Protein AF-X0XJL6-F1 (afdb_monomer_lite)

Secondary structure (DSSP, 8-state):
-EEEEPEEETTTTEEE-GGGBPPPPHHHHTTS-HHHHHTTEE-TTTPPB-S--EEE--GGG-SS----PPPPP--------SEEEEEEEPPPP-SS----HHHHHHHHHHHHH---S-EE-HHHHHHHHHHHHHTTTEEEEEEETTTEEEEEEES-----EEEEEEE-SSEEEEEEEETTT--EEEEEEEE-GGGGG-SSHHHHHHHHHHSTTHHHHHHHT--

Organism: NCBI:txid412755

InterPro domains:
  IPR012675 Beta-grasp domain superfamily [G3DSA:3.10.20.30] (1-70)
  IPR036010 2Fe-2S ferredoxin-like superfamily [SSF54292] (16-62)
  IPR040506 RACo linker region [PF17650] (73-158)
  IPR041414 RamQ-like, middle-like domain [PF17651] (161-222)
  IPR042259 RamQ-like, middle domain superfamily [G3DSA:3.30.420.480] (159-223)
  IPR052911 Corrinoid activation enzyme [PTHR42895] (32-222)

Foldseek 3Di:
DKAWDAACDVVVRFGADLVQKDDADPVFCVPAPPVNVVRRDTDPVPIDGNGGIDIGQFPVNDPDPPPPDDPDDDDDDDQDDQKDKDKFQFDDDDPVHPDDLVVRVQVRCCVPVVQPQAAEDPVQVVCSVVQCVQLVSIWIFIGGNSHYGDHIHRHDDQWDWDWDWDDDLFKIKIFIATSNVRDTPDIDMGTQQCVVQPSDDVSLVVQCVVDDCSVVVSVVSGD

Structure (mmCIF, N/CA/C/O backbone):
data_AF-X0XJL6-F1
#
_entry.id   AF-X0XJL6-F1
#
loop_
_atom_site.group_PDB
_atom_site.id
_atom_site.type_symbol
_atom_site.label_atom_id
_atom_site.label_alt_id
_atom_site.label_comp_id
_atom_site.label_asym_id
_atom_site.label_entity_id
_atom_site.label_seq_id
_atom_site.pdbx_PDB_ins_code
_atom_site.Cartn_x
_atom_site.Cartn_y
_atom_site.Cartn_z
_atom_site.occupancy
_atom_site.B_iso_or_equiv
_atom_site.auth_seq_id
_atom_site.auth_comp_id
_atom_site.auth_asym_id
_atom_site.auth_atom_id
_atom_site.pdbx_PDB_model_num
ATOM 1 N N . LYS A 1 1 ? 1.256 4.319 -31.350 1.00 86.50 1 LYS A N 1
ATOM 2 C CA . LYS A 1 1 ? 2.097 5.457 -30.903 1.00 86.50 1 LYS A CA 1
ATOM 3 C C . LYS A 1 1 ? 3.487 4.918 -30.599 1.00 86.50 1 LYS A C 1
ATOM 5 O O . LYS A 1 1 ? 3.599 3.745 -30.283 1.00 86.50 1 LYS A O 1
ATOM 10 N N . VAL A 1 2 ? 4.532 5.723 -30.719 1.00 86.25 2 VAL A N 1
ATOM 11 C CA . VAL A 1 2 ? 5.891 5.343 -30.304 1.00 86.25 2 VAL A CA 1
ATOM 12 C C . VAL A 1 2 ? 6.495 6.468 -29.481 1.00 86.25 2 VAL A C 1
ATOM 14 O O . VAL A 1 2 ? 6.088 7.613 -29.664 1.00 86.25 2 VAL A O 1
ATOM 17 N N . LYS A 1 3 ? 7.415 6.153 -28.572 1.00 87.06 3 LYS A N 1
ATOM 18 C CA . LYS A 1 3 ? 8.132 7.141 -27.763 1.00 87.06 3 LYS A CA 1
ATOM 19 C C . LYS A 1 3 ? 9.582 7.225 -28.230 1.00 87.06 3 LYS A C 1
ATOM 21 O O . LYS A 1 3 ? 10.206 6.197 -28.482 1.00 87.06 3 LYS A O 1
ATOM 26 N N . ILE A 1 4 ? 10.086 8.445 -28.360 1.00 87.50 4 ILE A N 1
ATOM 27 C CA . ILE A 1 4 ? 11.453 8.735 -28.785 1.00 87.50 4 ILE A CA 1
ATOM 28 C C . ILE A 1 4 ? 12.259 9.117 -27.552 1.00 87.50 4 ILE A C 1
ATOM 30 O O . ILE A 1 4 ? 11.935 10.094 -26.874 1.00 87.50 4 ILE A O 1
ATOM 34 N N . GLU A 1 5 ? 13.285 8.327 -27.263 1.00 83.19 5 GLU A N 1
ATOM 35 C CA . GLU A 1 5 ? 14.201 8.583 -26.153 1.00 83.19 5 GLU A CA 1
ATOM 36 C C . GLU A 1 5 ? 15.391 9.399 -26.648 1.00 83.19 5 GLU A C 1
ATOM 38 O O . GLU A 1 5 ? 15.969 9.084 -27.687 1.00 83.19 5 GLU A O 1
ATOM 43 N N . GLU A 1 6 ? 15.760 10.446 -25.916 1.00 81.62 6 GLU A N 1
ATOM 44 C CA . GLU A 1 6 ? 16.882 11.315 -26.275 1.00 81.62 6 GLU A CA 1
ATOM 45 C C . GLU A 1 6 ? 18.136 10.942 -25.492 1.00 81.62 6 GLU A C 1
ATOM 47 O O . GLU A 1 6 ? 18.087 10.677 -24.288 1.00 81.62 6 GLU A O 1
ATOM 52 N N . GLY A 1 7 ? 19.276 10.953 -26.174 1.00 80.06 7 GLY A N 1
ATOM 53 C CA . GLY A 1 7 ? 20.575 10.750 -25.554 1.00 80.06 7 GLY A CA 1
ATOM 54 C C . GLY A 1 7 ? 21.560 9.988 -26.429 1.00 80.06 7 GLY A C 1
ATOM 55 O O . GLY A 1 7 ? 21.201 9.263 -27.360 1.00 80.06 7 GLY A O 1
ATOM 56 N N . SER A 1 8 ? 22.832 10.118 -26.055 1.00 77.12 8 SER A N 1
ATOM 57 C CA . SER A 1 8 ? 23.924 9.380 -26.679 1.00 77.12 8 SER A CA 1
ATOM 58 C C . SER A 1 8 ? 23.973 7.955 -26.131 1.00 77.12 8 SER A C 1
ATOM 60 O O . SER A 1 8 ? 24.360 7.708 -24.983 1.00 77.12 8 SER A O 1
ATOM 62 N N . LEU A 1 9 ? 23.578 6.997 -26.965 1.00 75.31 9 LEU A N 1
ATOM 63 C CA . LEU A 1 9 ? 23.497 5.586 -26.618 1.00 75.31 9 LEU A CA 1
ATOM 64 C C . LEU A 1 9 ? 24.744 4.872 -27.136 1.00 75.31 9 LEU A C 1
ATOM 66 O O . LEU A 1 9 ? 24.715 4.177 -28.154 1.00 75.31 9 LEU A O 1
ATOM 70 N N . LYS A 1 10 ? 25.846 5.005 -26.387 1.00 71.56 10 LYS A N 1
ATOM 71 C CA . LYS A 1 10 ? 27.155 4.404 -26.721 1.00 71.56 10 LYS A CA 1
ATOM 72 C C . LYS A 1 10 ? 27.078 2.913 -27.077 1.00 71.56 10 LYS A C 1
ATOM 74 O O . LYS A 1 10 ? 27.866 2.448 -27.888 1.00 71.56 10 LYS A O 1
ATOM 79 N N . ARG A 1 11 ? 26.119 2.180 -26.497 1.00 67.88 11 ARG A N 1
ATOM 80 C CA . ARG A 1 11 ? 25.874 0.751 -26.760 1.00 67.88 11 ARG A CA 1
ATOM 81 C C . ARG A 1 11 ? 25.503 0.458 -28.216 1.00 67.88 11 ARG A C 1
ATOM 83 O O . ARG A 1 11 ? 25.938 -0.553 -28.749 1.00 67.88 11 ARG A O 1
ATOM 90 N N . TYR A 1 12 ? 24.688 1.310 -28.826 1.00 73.38 12 TYR A N 1
ATOM 91 C CA . TYR A 1 12 ? 24.212 1.127 -30.199 1.00 73.38 12 TYR A CA 1
ATOM 92 C C . TYR A 1 12 ? 25.019 1.962 -31.201 1.00 73.38 12 TYR A C 1
ATOM 94 O O . TYR A 1 12 ? 24.801 1.845 -32.399 1.00 73.38 12 TYR A O 1
ATOM 102 N N . GLY A 1 13 ? 25.950 2.794 -30.718 1.00 79.50 13 GLY A N 1
ATOM 103 C CA . GLY A 1 13 ? 26.718 3.713 -31.556 1.00 79.50 13 GLY A CA 1
ATOM 104 C C . GLY A 1 13 ? 25.889 4.868 -32.118 1.00 79.50 13 GLY A C 1
ATOM 105 O O . GLY A 1 13 ? 26.338 5.508 -33.059 1.00 79.50 13 GLY A O 1
ATOM 106 N N . ILE A 1 14 ? 24.708 5.127 -31.546 1.00 84.38 14 ILE A N 1
ATOM 107 C CA . ILE A 1 14 ? 23.745 6.108 -32.056 1.00 84.38 14 ILE A CA 1
ATOM 108 C C . ILE A 1 14 ? 23.585 7.294 -31.103 1.00 84.38 14 ILE A C 1
ATOM 110 O O . ILE A 1 14 ? 23.662 7.142 -29.877 1.00 84.38 14 ILE A O 1
ATOM 114 N N . ASP A 1 15 ? 23.313 8.470 -31.663 1.00 86.19 15 ASP A N 1
ATOM 115 C CA . ASP A 1 15 ? 22.908 9.661 -30.911 1.00 86.19 15 ASP A CA 1
ATOM 116 C C . ASP A 1 15 ? 21.442 9.978 -31.210 1.00 86.19 15 ASP A C 1
ATOM 118 O O . ASP A 1 15 ? 21.112 10.527 -32.260 1.00 86.19 15 ASP A O 1
ATOM 122 N N . SER A 1 16 ? 20.551 9.573 -30.304 1.00 86.81 16 SER A N 1
ATOM 123 C CA . SER A 1 16 ? 19.112 9.708 -30.512 1.00 86.81 16 SER A CA 1
ATOM 124 C C . SER A 1 16 ? 18.646 11.101 -30.121 1.00 86.81 16 SER A C 1
ATOM 126 O O . SER A 1 16 ? 18.823 11.523 -28.975 1.00 86.81 16 SER A O 1
ATOM 128 N N . ARG A 1 17 ? 18.030 11.808 -31.067 1.00 85.81 17 ARG A N 1
ATOM 129 C CA . ARG A 1 17 ? 17.554 13.183 -30.888 1.00 85.81 17 ARG A CA 1
ATOM 130 C C . ARG A 1 17 ? 16.183 13.371 -31.519 1.00 85.81 17 ARG A C 1
ATOM 132 O O . ARG A 1 17 ? 15.909 12.810 -32.582 1.00 85.81 17 ARG A O 1
ATOM 139 N N . ARG A 1 18 ? 15.313 14.184 -30.913 1.00 83.12 18 ARG A N 1
ATOM 140 C CA . ARG A 1 18 ? 13.988 14.466 -31.500 1.00 83.12 18 ARG A CA 1
ATOM 141 C C . ARG A 1 18 ? 14.088 15.238 -32.813 1.00 83.12 18 ARG A C 1
ATOM 143 O O . ARG A 1 18 ? 13.207 15.091 -33.659 1.00 83.12 18 ARG A O 1
ATOM 150 N N . GLU A 1 19 ? 15.160 16.003 -33.010 1.00 85.31 19 GLU A N 1
ATOM 151 C CA . GLU A 1 19 ? 15.433 16.737 -34.250 1.00 85.31 19 GLU A CA 1
ATOM 152 C C . GLU A 1 19 ? 15.763 15.816 -35.434 1.00 85.31 19 GLU A C 1
ATOM 154 O O . GLU A 1 19 ? 15.681 16.243 -36.582 1.00 85.31 19 GLU A O 1
ATOM 159 N N . HIS A 1 20 ? 16.091 14.543 -35.183 1.00 89.62 20 HIS A N 1
ATOM 160 C CA . HIS A 1 20 ? 16.292 13.545 -36.238 1.00 89.62 20 HIS A CA 1
ATOM 161 C C . HIS A 1 20 ? 14.975 13.033 -36.838 1.00 89.62 20 HIS A C 1
ATOM 163 O O . HIS A 1 20 ? 14.988 12.167 -37.712 1.00 89.62 20 HIS A O 1
ATOM 169 N N . LEU A 1 21 ? 13.831 13.561 -36.396 1.00 87.44 21 LEU A N 1
ATOM 170 C CA . LEU A 1 21 ? 12.518 13.264 -36.953 1.00 87.44 21 LEU A CA 1
ATOM 171 C C . LEU A 1 21 ? 11.938 14.473 -37.677 1.00 87.44 21 LEU A C 1
ATOM 173 O O . LEU A 1 21 ? 12.268 15.622 -37.386 1.00 87.44 21 LEU A O 1
ATOM 177 N N . SER A 1 22 ? 10.992 14.219 -38.580 1.00 88.50 22 SER A N 1
ATOM 178 C CA . SER A 1 22 ? 10.168 15.288 -39.141 1.00 88.50 22 SER A CA 1
ATOM 179 C C . SER A 1 22 ? 9.488 16.114 -38.042 1.00 88.50 22 SER A C 1
ATOM 181 O O . SER A 1 22 ? 9.127 15.561 -36.993 1.00 88.50 22 SER A O 1
ATOM 183 N N . PRO A 1 23 ? 9.256 17.420 -38.273 1.00 85.75 23 PRO A N 1
ATOM 184 C CA . PRO A 1 23 ? 8.419 18.228 -37.396 1.00 85.75 23 PRO A CA 1
ATOM 185 C C . PRO A 1 23 ? 7.047 17.585 -37.192 1.00 85.75 23 PRO A C 1
ATOM 187 O O . PRO A 1 23 ? 6.553 16.862 -38.058 1.00 85.75 23 PRO A O 1
ATOM 190 N N . MET A 1 24 ? 6.431 17.844 -36.040 1.00 81.94 24 MET A N 1
ATOM 191 C CA . MET A 1 24 ? 5.139 17.250 -35.713 1.00 81.94 24 MET A CA 1
ATOM 192 C C . MET A 1 24 ? 4.038 17.798 -36.627 1.00 81.94 24 MET A C 1
ATOM 194 O O . MET A 1 24 ? 3.724 18.993 -36.589 1.00 81.94 24 MET A O 1
ATOM 198 N N . GLU A 1 25 ? 3.438 16.916 -37.424 1.00 82.75 25 GLU A N 1
ATOM 199 C CA . GLU A 1 25 ? 2.395 17.290 -38.379 1.00 82.75 25 GLU A CA 1
ATOM 200 C C . GLU A 1 25 ? 1.034 17.500 -37.692 1.00 82.75 25 GLU A C 1
ATOM 202 O O . GLU A 1 25 ? 0.762 17.018 -36.590 1.00 82.75 25 GLU A O 1
ATOM 207 N N . GLU A 1 26 ? 0.130 18.227 -38.350 1.00 79.81 26 GLU A N 1
ATOM 208 C CA . GLU A 1 26 ? -1.211 18.520 -37.824 1.00 79.81 26 GLU A CA 1
ATOM 209 C C . GLU A 1 26 ? -2.082 17.258 -37.681 1.00 79.81 26 GLU A C 1
ATOM 211 O O . GLU A 1 26 ? -2.924 17.159 -36.785 1.00 79.81 26 GLU A O 1
ATOM 216 N N . SER A 1 27 ? -1.811 16.250 -38.514 1.00 80.44 27 SER A N 1
ATOM 217 C CA . SER A 1 27 ? -2.359 14.895 -38.422 1.00 80.44 27 SER A CA 1
ATOM 218 C C . SER A 1 27 ? -1.986 14.202 -37.102 1.00 80.44 27 SER A C 1
ATOM 220 O O . SER A 1 27 ? -2.829 13.524 -36.513 1.00 80.44 27 SER A O 1
ATOM 222 N N . GLU A 1 28 ? -0.774 14.423 -36.578 1.00 79.19 28 GLU A N 1
ATOM 223 C CA . GLU A 1 28 ? -0.308 13.847 -35.308 1.00 79.19 28 GLU A CA 1
ATOM 224 C C . GLU A 1 28 ? -0.971 14.507 -34.095 1.00 79.19 28 GLU A C 1
ATOM 226 O O . GLU A 1 28 ? -1.317 13.826 -33.124 1.00 79.19 28 GLU A O 1
ATOM 231 N N . LYS A 1 29 ? -1.216 15.822 -34.166 1.00 78.44 29 LYS A N 1
ATOM 232 C CA . LYS A 1 29 ? -1.840 16.608 -33.083 1.00 78.44 29 LYS A CA 1
ATOM 233 C C . LYS A 1 29 ? -3.258 16.144 -32.738 1.00 78.44 29 LYS A C 1
ATOM 235 O O . LYS A 1 29 ? -3.720 16.385 -31.628 1.00 78.44 29 LYS A O 1
ATOM 240 N N . LYS A 1 30 ? -3.942 15.456 -33.662 1.00 81.19 30 LYS A N 1
ATOM 241 C CA . LYS A 1 30 ? -5.277 14.876 -33.425 1.00 81.19 30 LYS A CA 1
ATOM 242 C C . LYS A 1 30 ? -5.250 13.673 -32.479 1.00 81.19 30 LYS A C 1
ATOM 244 O O . LYS A 1 30 ? -6.242 13.412 -31.808 1.00 81.19 30 LYS A O 1
ATOM 249 N N . PHE A 1 31 ? -4.133 12.947 -32.418 1.00 80.44 31 PHE A N 1
ATOM 250 C CA . PHE A 1 31 ? -4.026 11.689 -31.667 1.00 80.44 31 PHE A CA 1
ATOM 251 C C . PHE A 1 31 ? -3.060 11.763 -30.479 1.00 80.44 31 PHE A C 1
ATOM 253 O O . PHE A 1 31 ? -3.080 10.879 -29.616 1.00 80.44 31 PHE A O 1
ATOM 260 N N . ILE A 1 32 ? -2.204 12.784 -30.430 1.00 80.62 32 ILE A N 1
ATOM 261 C CA . ILE A 1 32 ? -1.190 12.985 -29.393 1.00 80.62 32 ILE A CA 1
ATOM 262 C C . ILE A 1 32 ? -1.535 14.254 -28.619 1.00 80.62 32 ILE A C 1
ATOM 264 O O . ILE A 1 32 ? -1.648 15.337 -29.190 1.00 80.62 32 ILE A O 1
ATOM 268 N N . THR A 1 33 ? -1.707 14.122 -27.303 1.00 82.75 33 THR A N 1
ATOM 269 C CA . THR A 1 33 ? -1.963 15.276 -26.434 1.00 82.75 33 THR A CA 1
ATOM 270 C C . THR A 1 33 ? -0.711 16.146 -26.310 1.00 82.75 33 THR A C 1
ATOM 272 O O . THR A 1 33 ? 0.408 15.670 -26.498 1.00 82.75 33 THR A O 1
ATOM 275 N N . LYS A 1 34 ? -0.870 17.424 -25.937 1.00 77.00 34 LYS A N 1
ATOM 276 C CA . LYS A 1 34 ? 0.275 18.335 -25.741 1.00 77.00 34 LYS A CA 1
ATOM 277 C C . LYS A 1 34 ? 1.322 17.765 -24.772 1.00 77.00 34 LYS A C 1
ATOM 279 O O . LYS A 1 34 ? 2.509 17.865 -25.052 1.00 77.00 34 LYS A O 1
ATOM 284 N N . HIS A 1 35 ? 0.883 17.125 -23.686 1.00 77.12 35 HIS A N 1
ATOM 285 C CA . HIS A 1 35 ? 1.780 16.482 -22.719 1.00 77.12 35 HIS A CA 1
ATOM 286 C C . HIS A 1 35 ? 2.530 15.291 -23.333 1.00 77.12 35 HIS A C 1
ATOM 288 O O . HIS A 1 35 ? 3.743 15.197 -23.206 1.00 77.12 35 HIS A O 1
ATOM 294 N N . GLN A 1 36 ? 1.836 14.428 -24.083 1.00 76.94 36 GLN A N 1
ATOM 295 C CA . GLN A 1 36 ? 2.467 13.296 -24.770 1.00 76.94 36 GLN A CA 1
ATOM 296 C C . GLN A 1 36 ? 3.496 13.756 -25.815 1.00 76.94 36 GLN A C 1
ATOM 298 O O . GLN A 1 36 ? 4.548 13.139 -25.951 1.00 76.94 36 GLN A O 1
ATOM 303 N N . GLY A 1 37 ? 3.229 14.854 -26.527 1.00 75.44 37 GLY A N 1
ATOM 304 C CA . GLY A 1 37 ? 4.198 15.441 -27.457 1.00 75.44 37 GLY A CA 1
ATOM 305 C C . GLY A 1 37 ? 5.469 15.931 -26.754 1.00 75.44 37 GLY A C 1
ATOM 306 O O . GLY A 1 37 ? 6.571 15.685 -27.240 1.00 75.44 37 GLY A O 1
ATOM 307 N N . LEU A 1 38 ? 5.331 16.559 -25.579 1.00 76.75 38 LEU A N 1
ATOM 308 C CA . LEU A 1 38 ? 6.468 16.983 -24.750 1.00 76.75 38 LEU A CA 1
ATOM 309 C C . LEU A 1 38 ? 7.259 15.792 -24.186 1.00 76.75 38 LEU A C 1
ATOM 311 O O . LEU A 1 38 ? 8.486 15.857 -24.112 1.00 76.75 38 LEU A O 1
ATOM 315 N N . ASP A 1 39 ? 6.589 14.680 -23.888 1.00 76.44 39 ASP A N 1
ATOM 316 C CA . ASP A 1 39 ? 7.220 13.428 -23.446 1.00 76.44 39 ASP A CA 1
ATOM 317 C C . ASP A 1 39 ? 7.847 12.609 -24.592 1.00 76.44 39 ASP A C 1
ATOM 319 O O . ASP A 1 39 ? 8.363 11.514 -24.363 1.00 76.44 39 ASP A O 1
ATOM 323 N N . GLY A 1 40 ? 7.833 13.128 -25.827 1.00 82.12 40 GLY A N 1
ATOM 324 C CA . GLY A 1 40 ? 8.509 12.515 -26.974 1.00 82.12 40 GLY A CA 1
ATOM 325 C C . GLY A 1 40 ? 7.683 11.461 -27.708 1.00 82.12 40 GLY A C 1
ATOM 326 O O . GLY A 1 40 ? 8.242 10.667 -28.464 1.00 82.12 40 GLY A O 1
ATOM 327 N N . TYR A 1 41 ? 6.361 11.423 -27.514 1.00 86.62 41 TYR A N 1
ATOM 328 C CA . TYR A 1 41 ? 5.496 10.526 -28.277 1.00 86.62 41 TYR A CA 1
ATOM 329 C C . TYR A 1 41 ? 5.263 11.034 -29.704 1.00 86.62 41 TYR A C 1
ATOM 331 O O . TYR A 1 41 ? 4.972 12.210 -29.922 1.00 86.62 41 TYR A O 1
ATOM 339 N N . ARG A 1 42 ? 5.322 10.114 -30.672 1.00 87.75 42 ARG A N 1
ATOM 340 C CA . ARG A 1 42 ? 5.096 10.337 -32.109 1.00 87.75 42 ARG A CA 1
ATOM 341 C C . ARG A 1 42 ? 4.185 9.268 -32.716 1.00 87.75 42 ARG A C 1
ATOM 343 O O . ARG A 1 42 ? 4.023 8.168 -32.164 1.00 87.75 42 ARG A O 1
ATOM 350 N N . LEU A 1 43 ? 3.559 9.575 -33.855 1.00 86.56 43 LEU A N 1
ATOM 351 C CA . LEU A 1 43 ? 2.854 8.563 -34.646 1.00 86.56 43 LEU A CA 1
ATOM 352 C C . LEU A 1 43 ? 3.833 7.906 -35.618 1.00 86.56 43 LEU A C 1
ATOM 354 O O . LEU A 1 43 ? 4.312 8.543 -36.550 1.00 86.56 43 LEU A O 1
ATOM 358 N N . ALA A 1 44 ? 4.077 6.606 -35.432 1.00 85.50 44 ALA A N 1
ATOM 359 C CA . ALA A 1 44 ? 4.992 5.831 -36.275 1.00 85.50 44 ALA A CA 1
ATOM 360 C C . ALA A 1 44 ? 4.609 5.822 -37.765 1.00 85.50 44 ALA A C 1
ATOM 362 O O . ALA A 1 44 ? 5.473 5.657 -38.612 1.00 85.50 44 ALA A O 1
ATOM 363 N N . CYS A 1 45 ? 3.327 6.008 -38.095 1.00 83.81 45 CYS A N 1
ATOM 364 C CA . CYS A 1 45 ? 2.853 6.060 -39.478 1.00 83.81 45 CYS A CA 1
ATOM 365 C C . CYS A 1 45 ? 3.074 7.414 -40.176 1.00 83.81 45 CYS A C 1
ATOM 367 O O . CYS A 1 45 ? 2.852 7.499 -41.379 1.00 83.81 45 CYS A O 1
ATOM 369 N N . VAL A 1 46 ? 3.474 8.461 -39.444 1.00 85.81 46 VAL A N 1
ATOM 370 C CA . VAL A 1 46 ? 3.625 9.830 -39.973 1.00 85.81 46 VAL A CA 1
ATOM 371 C C . VAL A 1 46 ? 5.061 10.332 -39.831 1.00 85.81 46 VAL A C 1
ATOM 373 O O . VAL A 1 46 ? 5.600 10.932 -40.759 1.00 85.81 46 VAL A O 1
ATOM 376 N N . ALA A 1 47 ? 5.697 10.080 -38.685 1.00 87.81 47 ALA A N 1
ATOM 377 C CA . ALA A 1 47 ? 7.045 10.559 -38.408 1.00 87.81 47 ALA A CA 1
ATOM 378 C C . ALA A 1 47 ? 8.070 9.956 -39.385 1.00 87.81 47 ALA A C 1
ATOM 380 O O . ALA A 1 47 ? 8.215 8.736 -39.478 1.00 87.81 47 ALA A O 1
ATOM 381 N N . ARG A 1 48 ? 8.806 10.821 -40.093 1.00 89.12 48 ARG A N 1
ATOM 382 C CA . ARG A 1 48 ? 9.910 10.423 -40.979 1.00 89.12 48 ARG A CA 1
ATOM 383 C C . ARG A 1 48 ? 11.235 10.541 -40.242 1.00 89.12 48 ARG A C 1
ATOM 385 O O . ARG A 1 48 ? 11.437 11.509 -39.516 1.00 89.12 48 ARG A O 1
ATOM 392 N N . ILE A 1 49 ? 12.115 9.567 -40.447 1.00 92.44 49 ILE A N 1
ATOM 393 C CA . ILE A 1 49 ? 13.425 9.476 -39.798 1.00 92.44 49 ILE A CA 1
ATOM 394 C C . ILE A 1 49 ? 14.488 10.057 -40.734 1.00 92.44 49 ILE A C 1
ATOM 396 O O . ILE A 1 49 ? 14.604 9.624 -41.879 1.00 92.44 49 ILE A O 1
ATOM 400 N N . TYR A 1 50 ? 15.252 11.029 -40.240 1.00 91.12 50 TYR A N 1
ATOM 401 C CA . TYR A 1 50 ? 16.346 11.706 -40.949 1.00 91.12 50 TYR A CA 1
ATOM 402 C C . TYR A 1 50 ? 17.717 11.486 -40.299 1.00 91.12 50 TYR A C 1
ATOM 404 O O . TYR A 1 50 ? 18.729 11.937 -40.828 1.00 91.12 50 TYR A O 1
ATOM 412 N N . GLY A 1 51 ? 17.758 10.795 -39.164 1.00 88.44 51 GLY A N 1
ATOM 413 C CA . GLY A 1 51 ? 18.979 10.468 -38.446 1.00 88.44 51 GLY A CA 1
ATOM 414 C C . GLY A 1 51 ? 18.723 9.387 -37.409 1.00 88.44 51 GLY A C 1
ATOM 415 O O . GLY A 1 51 ? 17.650 8.788 -37.355 1.00 88.44 51 GLY A O 1
ATOM 416 N N . ASP A 1 52 ? 19.719 9.153 -36.574 1.00 89.25 52 ASP A N 1
ATOM 417 C CA . ASP A 1 52 ? 19.673 8.130 -35.544 1.00 89.25 52 ASP A CA 1
ATOM 418 C C . ASP A 1 52 ? 18.568 8.388 -34.517 1.00 89.25 52 ASP A C 1
ATOM 420 O O . ASP A 1 52 ? 18.501 9.458 -33.910 1.00 89.25 52 ASP A O 1
ATOM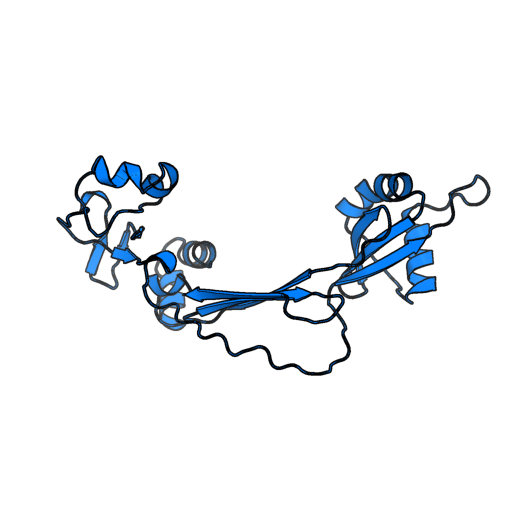 424 N N . VAL A 1 53 ? 17.703 7.398 -34.295 1.00 89.00 53 VAL A N 1
ATOM 425 C CA . VAL A 1 53 ? 16.620 7.485 -33.309 1.00 89.00 53 VAL A CA 1
ATOM 426 C C . VAL A 1 53 ? 16.438 6.166 -32.572 1.00 89.00 53 VAL A C 1
ATOM 428 O O . VAL A 1 53 ? 16.339 5.098 -33.176 1.00 89.00 53 VAL A O 1
ATOM 431 N N . LEU A 1 54 ? 16.339 6.245 -31.247 1.00 86.12 54 LEU A N 1
ATOM 432 C CA . LEU A 1 54 ? 15.893 5.142 -30.410 1.00 86.12 54 LEU A CA 1
ATOM 433 C C . LEU A 1 54 ? 14.377 5.229 -30.245 1.00 86.12 54 LEU A C 1
ATOM 435 O O . LEU A 1 54 ? 13.844 6.163 -29.641 1.00 86.12 54 LEU A O 1
ATOM 439 N N . VAL A 1 55 ? 13.691 4.220 -30.775 1.00 86.88 55 VAL A N 1
ATOM 440 C CA . VAL A 1 55 ? 12.234 4.126 -30.742 1.00 86.88 55 VAL A CA 1
ATOM 441 C C . VAL A 1 55 ? 11.819 3.081 -29.716 1.00 86.88 55 VAL A C 1
ATOM 443 O O . VAL A 1 55 ? 12.076 1.890 -29.882 1.00 86.88 55 VAL A O 1
ATOM 446 N N . PHE A 1 56 ? 11.119 3.515 -28.673 1.00 83.31 56 PHE A N 1
ATOM 447 C CA . PHE A 1 56 ? 10.416 2.622 -27.765 1.00 83.31 56 PHE A CA 1
ATOM 448 C C . PHE A 1 56 ? 8.974 2.436 -28.243 1.00 83.31 56 PHE A C 1
ATOM 450 O O . PHE A 1 56 ? 8.246 3.408 -28.460 1.00 83.31 56 PHE A O 1
ATOM 457 N N . VAL A 1 57 ? 8.549 1.180 -28.410 1.00 83.19 57 VAL A N 1
ATOM 458 C CA . VAL A 1 57 ? 7.166 0.829 -28.763 1.00 83.19 57 VAL A CA 1
ATOM 459 C C . VAL A 1 57 ? 6.402 0.487 -27.477 1.00 83.19 57 VAL A C 1
ATOM 461 O O . VAL A 1 57 ? 6.648 -0.589 -26.916 1.00 83.19 57 VAL A O 1
ATOM 464 N N . PRO A 1 58 ? 5.486 1.359 -27.012 1.00 73.94 58 PRO A N 1
ATOM 465 C CA . PRO A 1 58 ? 4.665 1.128 -25.827 1.00 73.94 58 PRO A CA 1
ATOM 466 C C . PRO A 1 58 ? 3.758 -0.088 -26.005 1.00 73.94 58 PRO A C 1
ATOM 468 O O . PRO A 1 58 ? 3.384 -0.424 -27.134 1.00 73.94 58 PRO A O 1
ATOM 471 N N . GLU A 1 59 ? 3.369 -0.731 -24.908 1.00 69.00 59 GLU A N 1
ATOM 472 C CA . GLU A 1 59 ? 2.520 -1.925 -24.956 1.00 69.00 59 GLU A CA 1
ATOM 473 C C . GLU A 1 59 ? 1.150 -1.670 -25.577 1.00 69.00 59 GLU A C 1
ATOM 475 O O . GLU A 1 59 ? 0.658 -2.514 -26.321 1.00 69.00 59 GLU A O 1
ATOM 480 N N . GLU A 1 60 ? 0.574 -0.480 -25.391 1.00 69.81 60 GLU A N 1
ATOM 481 C CA . GLU A 1 60 ? -0.709 -0.096 -25.994 1.00 69.81 60 GLU A CA 1
ATOM 482 C C . GLU A 1 60 ? -0.640 -0.055 -27.527 1.00 69.81 60 GLU A C 1
ATOM 484 O O . GLU A 1 60 ? -1.662 -0.000 -28.207 1.00 69.81 60 GLU A O 1
ATOM 489 N N . SER A 1 61 ? 0.575 -0.040 -28.082 1.00 73.69 61 SER A N 1
ATOM 490 C CA . SER A 1 61 ? 0.833 -0.058 -29.522 1.00 73.69 61 SER A CA 1
ATOM 491 C C . SER A 1 61 ? 1.293 -1.425 -30.036 1.00 73.69 61 SER A C 1
ATOM 493 O O . SER A 1 61 ? 1.545 -1.554 -31.234 1.00 73.69 61 SER A O 1
ATOM 495 N N . ARG A 1 62 ? 1.391 -2.444 -29.169 1.00 74.38 62 ARG A N 1
ATOM 496 C CA . ARG A 1 62 ? 1.726 -3.826 -29.542 1.00 74.38 62 ARG A CA 1
ATOM 497 C C . ARG A 1 62 ? 0.437 -4.625 -29.739 1.00 74.38 62 ARG A C 1
ATOM 499 O O . ARG A 1 62 ? -0.431 -4.654 -28.876 1.00 74.38 62 ARG A O 1
ATOM 506 N N . THR A 1 63 ? 0.313 -5.308 -30.876 1.00 53.12 63 THR A N 1
ATOM 507 C CA . THR A 1 63 ? -0.890 -6.086 -31.235 1.00 53.12 63 THR A CA 1
ATOM 508 C C . THR A 1 63 ? -1.085 -7.332 -30.359 1.00 53.12 63 THR A C 1
ATOM 510 O O . THR A 1 63 ? -2.197 -7.836 -30.247 1.00 53.12 63 THR A O 1
ATOM 513 N N . ALA A 1 64 ? -0.024 -7.822 -29.710 1.00 51.81 64 ALA A N 1
ATOM 514 C CA . ALA A 1 64 ? -0.074 -8.956 -28.796 1.00 51.81 64 ALA A CA 1
ATOM 515 C C . ALA A 1 64 ? 0.212 -8.492 -27.362 1.00 51.81 64 ALA A C 1
ATOM 517 O O . ALA A 1 64 ? 1.344 -8.124 -27.043 1.00 51.81 64 ALA A O 1
ATOM 518 N N . LYS A 1 65 ? -0.793 -8.567 -26.477 1.00 47.56 65 LYS A N 1
ATOM 519 C CA . LYS A 1 65 ? -0.535 -8.602 -25.034 1.00 47.56 65 LYS A CA 1
ATOM 520 C C . LYS A 1 65 ? 0.170 -9.927 -24.746 1.00 47.56 65 LYS A C 1
ATOM 522 O O . LYS A 1 65 ? -0.483 -10.964 -24.646 1.00 47.56 65 LYS A O 1
ATOM 527 N N . GLN A 1 66 ? 1.498 -9.925 -24.651 1.00 44.16 66 GLN A N 1
ATOM 528 C CA . GLN A 1 66 ? 2.218 -11.045 -24.047 1.00 44.16 66 GLN A CA 1
ATOM 529 C C . GLN A 1 66 ? 1.932 -11.023 -22.544 1.00 44.16 66 GLN A C 1
ATOM 531 O O . GLN A 1 66 ? 2.725 -10.533 -21.749 1.00 44.16 66 GLN A O 1
ATOM 536 N N . ILE A 1 67 ? 0.762 -11.531 -22.156 1.00 48.69 67 ILE A N 1
ATOM 537 C CA . ILE A 1 67 ? 0.428 -11.773 -20.756 1.00 48.69 67 ILE A CA 1
ATOM 538 C C . ILE A 1 67 ? 1.235 -12.999 -20.337 1.00 48.69 67 ILE A C 1
ATOM 540 O O . ILE A 1 67 ? 0.762 -14.132 -20.407 1.00 48.69 67 ILE A O 1
ATOM 544 N N . VAL A 1 68 ? 2.483 -12.790 -19.920 1.00 52.16 68 VAL A N 1
ATOM 545 C CA . VAL A 1 68 ? 3.263 -13.818 -19.219 1.00 52.16 68 VAL A CA 1
ATOM 546 C C . VAL A 1 68 ? 2.886 -13.764 -17.734 1.00 52.16 68 VAL A C 1
ATOM 548 O O . VAL A 1 68 ? 3.733 -13.633 -16.860 1.00 52.16 68 VAL A O 1
ATOM 551 N N . CYS A 1 69 ? 1.588 -13.838 -17.432 1.00 50.72 69 CYS A N 1
ATOM 552 C CA . CYS A 1 69 ? 1.103 -14.008 -16.066 1.00 50.72 69 CYS A CA 1
ATOM 553 C C . CYS A 1 69 ? 0.666 -15.454 -15.896 1.00 50.72 69 CYS A C 1
ATOM 555 O O . CYS A 1 69 ? -0.275 -15.921 -16.538 1.00 50.72 69 CYS A O 1
ATOM 557 N N . LYS A 1 70 ? 1.343 -16.174 -15.000 1.00 56.59 70 LYS A N 1
ATOM 558 C CA . LYS A 1 70 ? 0.821 -17.454 -14.528 1.00 56.59 70 LYS A CA 1
ATOM 559 C C . LYS A 1 70 ? -0.453 -17.161 -13.727 1.00 56.59 70 LYS A C 1
ATOM 561 O O . LYS A 1 70 ? -0.416 -16.287 -12.861 1.00 56.59 70 LYS A O 1
ATOM 566 N N . PRO A 1 71 ? -1.572 -17.852 -13.990 1.00 53.38 71 PRO A N 1
ATOM 567 C CA . PRO A 1 71 ? -2.791 -17.645 -13.222 1.00 53.38 71 PRO A CA 1
ATOM 568 C C . PRO A 1 71 ? -2.537 -17.925 -11.736 1.00 53.38 71 PRO A C 1
ATOM 570 O O . PRO A 1 71 ? -1.855 -18.892 -11.380 1.00 53.38 71 PRO A O 1
ATOM 573 N N . ALA A 1 72 ? -3.091 -17.078 -10.866 1.00 59.78 72 ALA A N 1
ATOM 574 C CA . ALA A 1 72 ? -2.985 -17.248 -9.423 1.00 59.78 72 ALA A CA 1
ATOM 575 C C . ALA A 1 72 ? -3.591 -18.601 -9.016 1.00 59.78 72 ALA A C 1
ATOM 577 O O . ALA A 1 72 ? -4.767 -18.883 -9.257 1.00 59.78 72 ALA A O 1
ATOM 578 N N . THR A 1 73 ? -2.778 -19.468 -8.412 1.00 61.06 73 THR A N 1
ATOM 579 C CA . THR A 1 73 ? -3.248 -20.770 -7.928 1.00 61.06 73 THR A CA 1
ATOM 580 C C . THR A 1 73 ? -4.044 -20.561 -6.644 1.00 61.06 73 THR A C 1
ATOM 582 O O . THR A 1 73 ? -3.511 -20.023 -5.675 1.00 61.06 73 THR A O 1
ATOM 585 N N . LYS A 1 74 ? -5.305 -21.009 -6.605 1.00 60.91 74 LYS A N 1
ATOM 586 C CA . LYS A 1 74 ? -6.104 -20.991 -5.373 1.00 60.91 74 LYS A CA 1
ATOM 587 C C . LYS A 1 74 ? -5.485 -21.959 -4.365 1.00 60.91 74 LYS A C 1
ATOM 589 O O . LYS A 1 74 ? -5.528 -23.171 -4.558 1.00 60.91 74 LYS A O 1
ATOM 594 N N . ARG A 1 75 ? -4.894 -21.418 -3.304 1.00 68.69 75 ARG A N 1
ATOM 595 C CA . ARG A 1 75 ? -4.419 -22.174 -2.141 1.00 68.69 75 ARG A CA 1
ATOM 596 C C . ARG A 1 75 ? -5.215 -21.738 -0.924 1.00 68.69 75 ARG A C 1
ATOM 598 O O . ARG A 1 75 ? -5.527 -20.560 -0.791 1.00 68.69 75 ARG A O 1
ATOM 605 N N . VAL A 1 76 ? -5.527 -22.689 -0.053 1.00 72.06 76 VAL A N 1
ATOM 606 C CA . VAL A 1 76 ? -6.087 -22.396 1.266 1.00 72.06 76 VAL A CA 1
ATOM 607 C C . VAL A 1 76 ? -4.910 -22.103 2.189 1.00 72.06 76 VAL A C 1
ATOM 609 O O . VAL A 1 76 ? -3.993 -22.916 2.295 1.00 72.06 76 VAL A O 1
ATOM 612 N N . PHE A 1 77 ? -4.900 -20.925 2.799 1.00 80.12 77 PHE A N 1
ATOM 613 C CA . PHE A 1 77 ? -3.896 -20.511 3.772 1.00 80.12 77 PHE A CA 1
ATOM 614 C C . PHE A 1 77 ? -4.557 -19.654 4.848 1.00 80.12 77 PHE A C 1
ATOM 616 O O . PHE A 1 77 ? -5.568 -18.999 4.589 1.00 80.12 77 PHE A O 1
ATOM 623 N N . ASP A 1 78 ? -3.967 -19.641 6.042 1.00 82.44 78 ASP A N 1
ATOM 624 C CA . ASP A 1 78 ? -4.391 -18.734 7.103 1.00 82.44 78 ASP A CA 1
ATOM 625 C C . ASP A 1 78 ? -4.079 -17.297 6.687 1.00 82.44 78 ASP A C 1
ATOM 627 O O . ASP A 1 78 ? -2.915 -16.904 6.545 1.00 82.44 78 ASP A O 1
ATOM 631 N N . LEU A 1 79 ? -5.127 -16.506 6.479 1.00 85.56 79 LEU A N 1
ATOM 632 C CA . LEU A 1 79 ? -4.996 -15.128 6.036 1.00 85.56 79 LEU A CA 1
ATOM 633 C C . LEU A 1 79 ? -4.463 -14.256 7.180 1.00 85.56 79 LEU A C 1
ATOM 635 O O . LEU A 1 79 ? -5.192 -13.868 8.091 1.00 85.56 79 LEU A O 1
ATOM 639 N N . LYS A 1 80 ? -3.168 -13.944 7.119 1.00 89.06 80 LYS A N 1
ATOM 640 C CA . LYS A 1 80 ? -2.470 -13.046 8.050 1.00 89.06 80 LYS A CA 1
ATOM 641 C C . LYS A 1 80 ? -1.912 -11.852 7.271 1.00 89.06 80 LYS A C 1
ATOM 643 O O . LYS A 1 80 ? -0.726 -11.846 6.940 1.00 89.06 80 LYS A O 1
ATOM 648 N N . PRO A 1 81 ? -2.764 -10.884 6.887 1.00 91.12 81 PRO A N 1
ATOM 649 C CA . PRO A 1 81 ? -2.331 -9.765 6.068 1.00 91.12 81 PRO A CA 1
ATOM 650 C C . PRO A 1 81 ? -1.401 -8.852 6.873 1.00 91.12 81 PRO A C 1
ATOM 652 O O . PRO A 1 81 ? -1.578 -8.674 8.076 1.00 91.12 81 PRO A O 1
ATOM 655 N N . ALA A 1 82 ? -0.437 -8.229 6.192 1.00 93.12 82 ALA A N 1
ATOM 656 C CA . ALA A 1 82 ? 0.486 -7.280 6.818 1.00 93.12 82 ALA A CA 1
ATOM 657 C C . ALA A 1 82 ? -0.231 -6.058 7.413 1.00 93.12 82 ALA A C 1
ATOM 659 O O . ALA A 1 82 ? 0.267 -5.461 8.359 1.00 93.12 82 ALA A O 1
ATOM 660 N N . VAL A 1 83 ? -1.387 -5.678 6.861 1.00 95.25 83 VAL A N 1
ATOM 661 C CA . VAL A 1 83 ? -2.253 -4.634 7.412 1.00 95.25 83 VAL A CA 1
ATOM 662 C C . VAL A 1 83 ? -3.598 -5.254 7.756 1.00 95.25 83 VAL A C 1
ATOM 664 O O . VAL A 1 83 ? -4.282 -5.777 6.874 1.00 95.25 83 VAL A O 1
ATOM 667 N N . ARG A 1 84 ? -3.992 -5.167 9.029 1.00 92.94 84 ARG A N 1
ATOM 668 C CA . ARG A 1 84 ? -5.278 -5.661 9.529 1.00 92.94 84 ARG A CA 1
ATOM 669 C C . ARG A 1 84 ? -6.189 -4.499 9.897 1.00 92.94 84 ARG A C 1
ATOM 671 O O . ARG A 1 84 ? -5.785 -3.595 10.627 1.00 92.94 84 ARG A O 1
ATOM 678 N N . LYS A 1 85 ? -7.436 -4.534 9.424 1.00 94.44 85 LYS A N 1
ATOM 679 C CA . LYS A 1 85 ? -8.473 -3.590 9.850 1.00 94.44 85 LYS A CA 1
ATOM 680 C C . LYS A 1 85 ? -9.154 -4.099 11.116 1.00 94.44 85 LYS A C 1
ATOM 682 O O . LYS A 1 85 ? -9.678 -5.207 11.145 1.00 94.44 85 LYS A O 1
ATOM 687 N N . CYS A 1 86 ? -9.128 -3.278 12.154 1.00 94.69 86 CYS A N 1
ATOM 688 C CA . CYS A 1 86 ? -9.666 -3.564 13.473 1.00 94.69 86 CYS A CA 1
ATOM 689 C C . CYS A 1 86 ? -10.800 -2.579 13.755 1.00 94.69 86 CYS A C 1
ATOM 691 O O . CYS A 1 86 ? -10.558 -1.400 14.018 1.00 94.69 86 CYS A O 1
ATOM 693 N N . TYR A 1 87 ? -12.040 -3.053 13.666 1.00 96.69 87 TYR A N 1
ATOM 694 C CA . TYR A 1 87 ? -13.198 -2.262 14.061 1.00 96.69 87 TYR A CA 1
ATOM 695 C C . TYR A 1 87 ? -13.362 -2.277 15.581 1.00 96.69 87 TYR A C 1
ATOM 697 O O . TYR A 1 87 ? -13.385 -3.345 16.201 1.00 96.69 87 TYR A O 1
ATOM 705 N N . VAL A 1 88 ? -13.490 -1.093 16.174 1.00 95.94 88 VAL A N 1
ATOM 706 C CA . VAL A 1 88 ? -13.692 -0.915 17.611 1.00 95.94 88 VAL A CA 1
ATOM 707 C C . VAL A 1 88 ? -14.774 0.125 17.874 1.00 95.94 88 VAL A C 1
ATOM 709 O O . VAL A 1 88 ? -14.947 1.086 17.123 1.00 95.94 88 VAL A O 1
ATOM 712 N N . GLU A 1 89 ? -15.492 -0.077 18.973 1.00 95.75 89 GLU A N 1
ATOM 713 C CA . GLU A 1 89 ? -16.392 0.920 19.542 1.00 95.75 89 GLU A CA 1
ATOM 714 C C . GLU A 1 89 ? -15.771 1.372 20.856 1.00 95.75 89 GLU A C 1
ATOM 716 O O . GLU A 1 89 ? -15.531 0.555 21.748 1.00 95.75 89 GLU A O 1
ATOM 721 N N . LEU A 1 90 ? -15.443 2.654 20.922 1.00 93.62 90 LEU A N 1
ATOM 722 C CA . LEU A 1 90 ? -14.815 3.287 22.065 1.00 93.62 90 LEU A CA 1
ATOM 723 C C . LEU A 1 90 ? -15.889 3.750 23.050 1.00 93.62 90 LEU A C 1
ATOM 725 O O . LEU A 1 90 ? -16.990 4.134 22.659 1.00 93.62 90 LEU A O 1
ATOM 729 N N . VAL A 1 91 ? -15.552 3.749 24.335 1.00 90.12 91 VAL A N 1
ATOM 730 C CA . VAL A 1 91 ? -16.411 4.347 25.359 1.00 90.12 91 VAL A CA 1
ATOM 731 C C . VAL A 1 91 ? -16.288 5.872 25.271 1.00 90.12 91 VAL A C 1
ATOM 733 O O . VAL A 1 91 ? -15.158 6.370 25.241 1.00 90.12 91 VAL A O 1
ATOM 736 N N . PRO A 1 92 ? -17.407 6.621 25.226 1.00 89.69 92 PRO A N 1
ATOM 737 C CA . PRO A 1 92 ? -17.367 8.073 25.263 1.00 89.69 92 PRO A CA 1
ATOM 738 C C . PRO A 1 92 ? -16.640 8.619 26.489 1.00 89.69 92 PRO A C 1
ATOM 740 O O . PRO A 1 92 ? -16.841 8.137 27.599 1.00 89.69 92 PRO A O 1
ATOM 743 N N . ALA A 1 93 ? -15.821 9.649 26.286 1.00 88.44 93 ALA A N 1
ATOM 744 C CA . ALA A 1 93 ? -15.116 10.320 27.370 1.00 88.44 93 ALA A CA 1
ATOM 745 C C . ALA A 1 93 ? -16.115 11.029 28.292 1.00 88.44 93 ALA A C 1
ATOM 747 O O . ALA A 1 93 ? -16.979 11.783 27.832 1.00 88.44 93 ALA A O 1
ATOM 748 N N . THR A 1 94 ? -15.965 10.806 29.593 1.00 89.00 94 THR A N 1
ATOM 749 C CA . THR A 1 94 ? -16.754 11.441 30.653 1.00 89.00 94 THR A CA 1
ATOM 750 C C . THR A 1 94 ? -15.816 12.145 31.632 1.00 89.00 94 THR A C 1
ATOM 752 O O . THR A 1 94 ? -14.600 11.994 31.561 1.00 89.00 94 THR A O 1
ATOM 755 N N . LEU A 1 95 ? -16.364 12.922 32.570 1.00 87.88 95 LEU A N 1
ATOM 756 C CA . LEU A 1 95 ? -15.555 13.521 33.641 1.00 87.88 95 LEU A CA 1
ATOM 757 C C . LEU A 1 95 ? -14.940 12.466 34.579 1.00 87.88 95 LEU A C 1
ATOM 759 O O . LEU A 1 95 ? -13.943 12.742 35.238 1.00 87.88 95 LEU A O 1
ATOM 763 N N . GLU A 1 96 ? -15.529 11.272 34.632 1.00 86.25 96 GLU A N 1
ATOM 764 C CA . GLU A 1 96 ? -15.095 10.154 35.476 1.00 86.25 96 GLU A CA 1
ATOM 765 C C . GLU A 1 96 ? -14.002 9.305 34.804 1.00 86.25 96 GLU A C 1
ATOM 767 O O . GLU A 1 96 ? -13.219 8.661 35.498 1.00 86.25 96 GLU A O 1
ATOM 772 N N . ASP A 1 97 ? -13.904 9.344 33.468 1.00 86.19 97 ASP A N 1
ATOM 773 C CA . ASP A 1 97 ? -12.839 8.714 32.681 1.00 86.19 97 ASP A CA 1
ATOM 774 C C . ASP A 1 97 ? -12.148 9.753 31.775 1.00 86.19 97 ASP A C 1
ATOM 776 O O . ASP A 1 97 ? -12.562 9.943 30.624 1.00 86.19 97 ASP A O 1
ATOM 780 N N . PRO A 1 98 ? -11.080 10.419 32.262 1.00 85.00 98 PRO A N 1
ATOM 781 C CA . PRO A 1 98 ? -10.368 11.468 31.541 1.00 85.00 98 PRO A CA 1
ATOM 782 C C . PRO A 1 98 ? -9.183 10.956 30.704 1.00 85.00 98 PRO A C 1
ATOM 784 O O . PRO A 1 98 ? -8.343 11.764 30.313 1.00 85.00 98 PRO A O 1
ATOM 787 N N . ALA A 1 99 ? -9.072 9.647 30.434 1.00 89.62 99 ALA A N 1
ATOM 788 C CA . ALA A 1 99 ? -7.972 9.092 29.634 1.00 89.62 99 ALA A CA 1
ATOM 789 C C . ALA A 1 99 ? -7.800 9.813 28.276 1.00 89.62 99 ALA A C 1
ATOM 791 O O . ALA A 1 99 ? -8.709 10.504 27.795 1.00 89.62 99 ALA A O 1
ATOM 792 N N . ALA A 1 100 ? -6.669 9.632 27.598 1.00 92.81 100 ALA A N 1
ATOM 793 C CA . ALA A 1 100 ? -6.477 10.175 26.252 1.00 92.81 100 ALA A CA 1
ATOM 794 C C . ALA A 1 100 ? -7.197 9.328 25.180 1.00 92.81 100 ALA A C 1
ATOM 796 O O . ALA A 1 100 ? -7.406 8.123 25.346 1.00 92.81 100 ALA A O 1
ATOM 797 N N . ASP A 1 101 ? -7.558 9.935 24.042 1.00 94.25 101 ASP A N 1
ATOM 798 C CA . ASP A 1 101 ? -8.189 9.218 22.918 1.00 94.25 101 ASP A CA 1
ATOM 799 C C . ASP A 1 101 ? -7.305 8.046 22.425 1.00 94.25 101 ASP A C 1
ATOM 801 O O . ASP A 1 101 ? -7.815 6.968 22.109 1.00 94.25 101 ASP A O 1
ATOM 805 N N . TRP A 1 102 ? -5.975 8.221 22.422 1.00 95.31 102 TRP A N 1
ATOM 806 C CA . TRP A 1 102 ? -5.024 7.160 22.071 1.00 95.31 102 TRP A CA 1
ATOM 807 C C . TRP A 1 102 ? -5.036 5.998 23.070 1.00 95.31 102 TRP A C 1
ATOM 809 O O . TRP A 1 102 ? -5.121 4.841 22.665 1.00 95.31 102 TRP A O 1
ATOM 819 N N . GLU A 1 103 ? -5.010 6.289 24.369 1.00 94.06 103 GLU A N 1
ATOM 820 C CA . GLU A 1 103 ? -5.047 5.267 25.421 1.00 94.06 103 GLU A CA 1
ATOM 821 C C . GLU A 1 103 ? -6.342 4.451 25.353 1.00 94.06 103 GLU A C 1
ATOM 823 O O . GLU A 1 103 ? -6.307 3.223 25.462 1.00 94.06 103 GLU A O 1
ATOM 828 N N . ARG A 1 104 ? -7.478 5.111 25.077 1.00 94.19 104 ARG A N 1
ATOM 829 C CA . ARG A 1 104 ? -8.766 4.437 24.847 1.00 94.19 104 ARG A CA 1
ATOM 830 C C . ARG A 1 104 ? -8.724 3.499 23.651 1.00 94.19 104 ARG A C 1
ATOM 832 O O . ARG A 1 104 ? -9.179 2.359 23.751 1.00 94.19 104 ARG A O 1
ATOM 839 N N . LEU A 1 105 ? -8.159 3.953 22.534 1.00 95.06 105 LEU A N 1
ATOM 840 C CA . LEU A 1 105 ? -7.996 3.110 21.354 1.00 95.06 105 LEU A CA 1
ATOM 841 C C . LEU A 1 105 ? -7.085 1.911 21.642 1.00 95.06 105 LEU A C 1
ATOM 843 O O . LEU A 1 105 ? -7.438 0.777 21.317 1.00 95.06 105 LEU A O 1
ATOM 847 N N . GLN A 1 106 ? -5.943 2.138 22.288 1.00 95.25 106 GLN A N 1
ATOM 848 C CA . GLN A 1 106 ? -5.004 1.078 22.641 1.00 95.25 106 GLN A CA 1
ATOM 849 C C . GLN A 1 106 ? -5.649 0.039 23.571 1.00 95.25 106 GLN A C 1
ATOM 851 O O . GLN A 1 106 ? -5.465 -1.166 23.366 1.00 95.25 106 GLN A O 1
ATOM 856 N N . ALA A 1 107 ? -6.439 0.480 24.553 1.00 93.75 107 ALA A N 1
ATOM 857 C CA . ALA A 1 107 ? -7.164 -0.401 25.463 1.00 93.75 107 ALA A CA 1
ATOM 858 C C . ALA A 1 107 ? -8.171 -1.296 24.717 1.00 93.75 107 ALA A C 1
ATOM 860 O O . ALA A 1 107 ? -8.157 -2.517 24.897 1.00 93.75 107 ALA A O 1
ATOM 861 N N . GLU A 1 108 ? -8.992 -0.729 23.826 1.00 95.06 108 GLU A N 1
ATOM 862 C CA . GLU A 1 108 ? -9.969 -1.508 23.051 1.00 95.06 108 GLU A CA 1
ATOM 863 C C . GLU A 1 108 ? -9.306 -2.446 22.028 1.00 95.06 108 GLU A C 1
ATOM 865 O O . GLU A 1 108 ? -9.745 -3.589 21.867 1.00 95.06 108 GLU A O 1
ATOM 870 N N . LEU A 1 109 ? -8.203 -2.033 21.390 1.00 95.12 109 LEU A N 1
ATOM 871 C CA . LEU A 1 109 ? -7.425 -2.908 20.501 1.00 95.12 109 LEU A CA 1
ATOM 872 C C . LEU A 1 109 ? -6.779 -4.073 21.262 1.00 95.12 109 LEU A C 1
ATOM 874 O O . LEU A 1 109 ? -6.792 -5.209 20.778 1.00 95.12 109 LEU A O 1
ATOM 878 N N . THR A 1 110 ? -6.279 -3.820 22.474 1.00 95.06 110 THR A N 1
ATOM 879 C CA . THR A 1 110 ? -5.741 -4.869 23.352 1.00 95.06 110 THR A CA 1
ATOM 880 C C . THR A 1 110 ? -6.834 -5.852 23.756 1.00 95.06 110 THR A C 1
ATOM 882 O O . THR A 1 110 ? -6.638 -7.065 23.680 1.00 95.06 110 THR A O 1
ATOM 885 N N . LYS A 1 111 ? -8.001 -5.340 24.156 1.00 94.69 111 LYS A N 1
ATOM 886 C CA . LYS A 1 111 ? -9.131 -6.134 24.647 1.00 94.69 111 LYS A CA 1
ATOM 887 C C . LYS A 1 111 ? -9.755 -7.016 23.565 1.00 94.69 111 LYS A C 1
ATOM 889 O O . LYS A 1 111 ? -10.005 -8.189 23.823 1.00 94.69 111 LYS A O 1
ATOM 894 N N . ARG A 1 112 ? -10.023 -6.470 22.372 1.00 93.56 112 ARG A N 1
ATOM 895 C CA . ARG A 1 112 ? -10.734 -7.195 21.300 1.00 93.56 112 ARG A CA 1
ATOM 896 C C . ARG A 1 112 ? -9.818 -8.036 20.416 1.00 93.56 112 ARG A C 1
ATOM 898 O O . ARG A 1 112 ? -10.226 -9.104 19.975 1.00 93.56 112 ARG A O 1
ATOM 905 N N . PHE A 1 113 ? -8.603 -7.556 20.145 1.00 92.75 113 PHE A N 1
ATOM 906 C CA . PHE A 1 113 ? -7.696 -8.172 19.167 1.00 92.75 1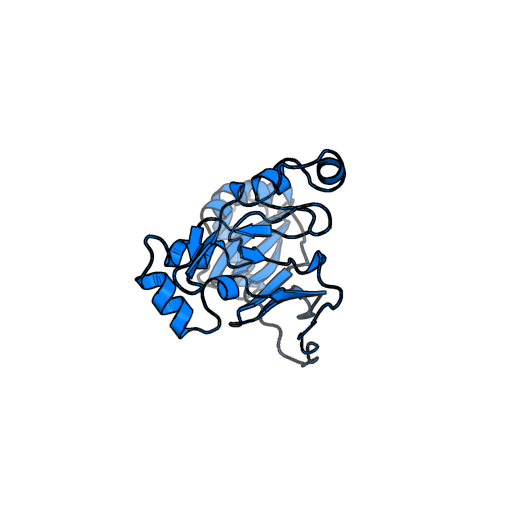13 PHE A CA 1
ATOM 907 C C . PHE A 1 113 ? -6.402 -8.717 19.784 1.00 92.75 113 PHE A C 1
ATOM 909 O O . PHE A 1 113 ? -5.572 -9.256 19.056 1.00 92.75 113 PHE A O 1
ATOM 916 N N . GLY A 1 114 ? -6.199 -8.576 21.099 1.00 93.81 114 GLY A N 1
ATOM 917 C CA . GLY A 1 114 ? -4.994 -9.058 21.782 1.00 93.81 114 GLY A CA 1
ATOM 918 C C . GLY A 1 114 ? -3.715 -8.297 21.417 1.00 93.81 114 GLY A C 1
ATOM 919 O O . GLY A 1 114 ? -2.620 -8.761 21.729 1.00 93.81 114 GLY A O 1
ATOM 920 N N . LEU A 1 115 ? -3.838 -7.145 20.752 1.00 93.12 115 LEU A N 1
ATOM 921 C CA . LEU A 1 115 ? -2.713 -6.339 20.287 1.00 93.12 115 LEU A CA 1
ATOM 922 C C . LEU A 1 115 ? -2.089 -5.561 21.446 1.00 93.12 115 LEU A C 1
ATOM 924 O O . LEU A 1 115 ? -2.777 -4.796 22.109 1.00 93.12 115 LEU A O 1
ATOM 928 N N . ARG A 1 116 ? -0.789 -5.738 21.689 1.00 92.31 116 ARG A N 1
ATOM 929 C CA . ARG A 1 116 ? -0.061 -5.095 22.796 1.00 92.31 116 ARG A CA 1
ATOM 930 C C . ARG A 1 116 ? 1.121 -4.294 22.268 1.00 92.31 116 ARG A C 1
ATOM 932 O O . ARG A 1 116 ? 1.651 -4.619 21.212 1.00 92.31 116 ARG A O 1
ATOM 939 N N . ASN A 1 117 ? 1.561 -3.304 23.045 1.00 91.94 117 ASN A N 1
ATOM 940 C CA . ASN A 1 117 ? 2.698 -2.434 22.718 1.00 91.94 117 ASN A CA 1
ATOM 941 C C . ASN A 1 117 ? 2.559 -1.773 21.338 1.00 91.94 117 ASN A C 1
ATOM 943 O O . ASN A 1 117 ? 3.522 -1.708 20.576 1.00 91.94 117 ASN A O 1
ATOM 947 N N . LEU A 1 118 ? 1.342 -1.326 21.017 1.00 95.00 118 LEU A N 1
ATOM 948 C CA . LEU A 1 118 ? 1.080 -0.631 19.768 1.00 95.00 118 LEU A CA 1
ATOM 949 C C . LEU A 1 118 ? 1.726 0.755 19.783 1.00 95.00 118 LEU A C 1
ATOM 951 O O . LEU A 1 118 ? 1.673 1.462 20.788 1.00 95.00 118 LEU A O 1
ATOM 955 N N . THR A 1 119 ? 2.283 1.150 18.648 1.00 97.06 119 THR A N 1
ATOM 956 C CA . THR A 1 119 ? 2.608 2.539 18.332 1.00 97.06 119 THR A CA 1
ATOM 957 C C . THR A 1 119 ? 1.532 3.120 17.422 1.00 97.06 119 THR A C 1
ATOM 959 O O . THR A 1 119 ? 0.694 2.402 16.868 1.00 97.06 119 THR A O 1
ATOM 962 N N . ILE A 1 120 ? 1.539 4.436 17.269 1.00 97.56 120 ILE A N 1
ATOM 963 C CA . ILE A 1 120 ? 0.669 5.148 16.341 1.00 97.56 120 ILE A CA 1
ATOM 964 C C . ILE A 1 120 ? 1.530 6.071 15.493 1.00 97.56 120 ILE A C 1
ATOM 966 O O . ILE A 1 120 ? 2.394 6.773 16.022 1.00 97.56 120 ILE A O 1
ATOM 970 N N . ASP A 1 121 ? 1.289 6.056 14.185 1.00 97.81 121 ASP A N 1
ATOM 971 C CA . ASP A 1 121 ? 1.916 7.011 13.282 1.00 97.81 121 ASP A CA 1
ATOM 972 C C . ASP A 1 121 ? 1.517 8.443 13.680 1.00 97.81 121 ASP A C 1
ATOM 974 O O . ASP A 1 121 ? 0.366 8.727 14.031 1.00 97.81 121 ASP A O 1
ATOM 978 N N . TYR A 1 122 ? 2.474 9.368 13.624 1.00 96.69 122 TYR A N 1
ATOM 979 C CA . TYR A 1 122 ? 2.273 10.736 14.098 1.00 96.69 122 TYR A CA 1
ATOM 980 C C . TYR A 1 122 ? 1.151 11.477 13.349 1.00 96.69 122 TYR A C 1
ATOM 982 O O . TYR A 1 122 ? 0.367 12.193 13.975 1.00 96.69 122 TYR A O 1
ATOM 990 N N . GLN A 1 123 ? 1.016 11.286 12.032 1.00 96.44 123 GLN A N 1
ATOM 991 C CA . GLN A 1 123 ? -0.046 11.932 11.247 1.00 96.44 123 GLN A CA 1
ATOM 992 C C . GLN A 1 123 ? -1.427 11.376 11.611 1.00 96.44 123 GLN A C 1
ATOM 994 O O . GLN A 1 123 ? -2.429 12.100 11.627 1.00 96.44 123 GLN A O 1
ATOM 999 N N . VAL A 1 124 ? -1.485 10.091 11.955 1.00 97.00 124 VAL A N 1
ATOM 1000 C CA . VAL A 1 124 ? -2.713 9.454 12.439 1.00 97.00 124 VAL A CA 1
ATOM 1001 C C . VAL A 1 124 ? -3.082 9.981 13.818 1.00 97.00 124 VAL A C 1
ATOM 1003 O O . VAL A 1 124 ? -4.248 10.280 14.055 1.00 97.00 124 VAL A O 1
ATOM 1006 N N . LEU A 1 125 ? -2.103 10.163 14.708 1.00 96.75 125 LEU A N 1
ATOM 1007 C CA . LEU A 1 125 ? -2.338 10.724 16.037 1.00 96.75 125 LEU A CA 1
ATOM 1008 C C . LEU A 1 125 ? -2.947 12.132 15.963 1.00 96.75 125 LEU A C 1
ATOM 1010 O O . LEU A 1 125 ? -3.896 12.420 16.691 1.00 96.75 125 LEU A O 1
ATOM 1014 N N . LEU A 1 126 ? -2.463 12.981 15.049 1.00 96.62 126 LEU A N 1
ATOM 1015 C CA . LEU A 1 126 ? -2.998 14.334 14.844 1.00 96.62 126 LEU A CA 1
ATOM 1016 C C . LEU A 1 126 ? -4.468 14.349 14.392 1.00 96.62 126 LEU A C 1
ATOM 1018 O O . LEU A 1 126 ? -5.207 15.265 14.740 1.00 96.62 126 LEU A O 1
ATOM 1022 N N . SER A 1 127 ? -4.898 13.344 13.627 1.00 95.81 127 SER A N 1
ATOM 1023 C CA . SER A 1 127 ? -6.266 13.241 13.089 1.00 95.81 127 SER A CA 1
ATOM 1024 C C . SER A 1 127 ? -7.184 12.314 13.899 1.00 95.81 127 SER A C 1
ATOM 1026 O O . SER A 1 127 ? -8.378 12.201 13.606 1.00 95.81 127 SER A O 1
ATOM 1028 N N . LEU A 1 128 ? -6.653 11.673 14.946 1.00 96.12 128 LEU A N 1
ATOM 1029 C CA . LEU A 1 128 ? -7.337 10.641 15.723 1.00 96.12 128 LEU A CA 1
ATOM 1030 C C . LEU A 1 128 ? -8.631 11.154 16.360 1.00 96.12 128 LEU A C 1
ATOM 1032 O O . LEU A 1 128 ? -9.683 10.532 16.210 1.00 96.12 128 LEU A O 1
ATOM 1036 N N . GLN A 1 129 ? -8.559 12.293 17.050 1.00 94.88 129 GLN A N 1
ATOM 1037 C CA . GLN A 1 129 ? -9.704 12.867 17.756 1.00 94.88 129 GLN A CA 1
ATOM 1038 C C . GLN A 1 129 ? -10.853 13.179 16.788 1.00 94.88 129 GLN A C 1
ATOM 1040 O O . GLN A 1 129 ? -12.002 12.823 17.052 1.00 94.88 129 GLN A O 1
ATOM 1045 N N . GLU A 1 130 ? -10.553 13.800 15.643 1.00 95.88 130 GLU A N 1
ATOM 1046 C CA . GLU A 1 130 ? -11.565 14.101 14.627 1.00 95.88 130 GLU A CA 1
ATOM 1047 C C . GLU A 1 130 ? -12.220 12.814 14.110 1.00 95.88 130 GLU A C 1
ATOM 1049 O O . GLU A 1 130 ? -13.448 12.728 14.041 1.00 95.88 130 GLU A O 1
ATOM 1054 N N . ALA A 1 131 ? -11.418 11.789 13.804 1.00 96.12 131 ALA A N 1
ATOM 1055 C CA . ALA A 1 131 ? -11.924 10.509 13.320 1.00 96.12 131 ALA A CA 1
ATOM 1056 C C . ALA A 1 131 ? -12.848 9.824 14.342 1.00 96.12 131 ALA A C 1
ATOM 1058 O O . ALA A 1 131 ? -13.911 9.327 13.964 1.00 96.12 131 ALA A O 1
ATOM 1059 N N . ILE A 1 132 ? -12.496 9.845 15.633 1.00 95.88 132 ILE A N 1
ATOM 1060 C CA . ILE A 1 132 ? -13.329 9.276 16.704 1.00 95.88 132 ILE A CA 1
ATOM 1061 C C . ILE A 1 132 ? -14.658 10.019 16.814 1.00 95.88 132 ILE A C 1
ATOM 1063 O O . ILE A 1 132 ? -15.716 9.388 16.855 1.00 95.88 132 ILE A O 1
ATOM 1067 N N . ARG A 1 133 ? -14.624 11.356 16.854 1.00 94.88 133 ARG A N 1
ATOM 1068 C CA . ARG A 1 133 ? -15.840 12.162 17.033 1.00 94.88 133 ARG A CA 1
ATOM 1069 C C . ARG A 1 133 ? -16.759 12.081 15.810 1.00 94.88 133 ARG A C 1
ATOM 1071 O O . ARG A 1 133 ? -17.962 11.924 15.976 1.00 94.88 133 ARG A O 1
ATOM 1078 N N . ARG A 1 134 ? -16.214 12.096 14.587 1.00 96.44 134 ARG A N 1
ATOM 1079 C CA . ARG A 1 134 ? -17.002 11.909 13.348 1.00 96.44 134 ARG A CA 1
ATOM 1080 C C . ARG A 1 134 ? -17.586 10.506 13.216 1.00 96.44 134 ARG A C 1
ATOM 1082 O O . ARG A 1 134 ? -18.604 10.336 12.555 1.00 96.44 134 ARG A O 1
ATOM 1089 N N . GLY A 1 135 ? -16.927 9.514 13.807 1.00 93.75 135 GLY A N 1
ATOM 1090 C CA . GLY A 1 135 ? -17.390 8.134 13.847 1.00 93.75 135 GLY A CA 1
ATOM 1091 C C . GLY A 1 135 ? -18.418 7.846 14.939 1.00 93.75 135 GLY A C 1
ATOM 1092 O O . GLY A 1 135 ? -18.816 6.693 15.060 1.00 93.75 135 GLY A O 1
ATOM 1093 N N . ASP A 1 136 ? -18.819 8.842 15.739 1.00 95.62 136 ASP A N 1
ATOM 1094 C CA . ASP A 1 136 ? -19.645 8.648 16.938 1.00 95.62 136 ASP A CA 1
ATOM 1095 C C . ASP A 1 136 ? -19.088 7.525 17.829 1.00 95.62 136 ASP A C 1
ATOM 1097 O O . ASP A 1 136 ? -19.747 6.533 18.133 1.00 95.62 136 ASP A O 1
ATOM 1101 N N . TRP A 1 137 ? -17.792 7.637 18.145 1.00 94.94 137 TRP A N 1
ATOM 1102 C CA . TRP A 1 137 ? -17.026 6.660 18.928 1.00 94.94 137 TRP A CA 1
ATOM 1103 C C . TRP A 1 137 ? -16.862 5.277 18.283 1.00 94.94 137 TRP A C 1
ATOM 1105 O O . TRP A 1 137 ? -16.254 4.385 18.872 1.00 94.94 137 TRP A O 1
ATOM 1115 N N . LYS A 1 138 ? -17.311 5.097 17.040 1.00 96.88 138 LYS A N 1
ATOM 1116 C CA . LYS A 1 138 ? -17.104 3.884 16.244 1.00 96.88 138 LYS A CA 1
ATOM 1117 C C . LYS A 1 138 ? -16.048 4.160 15.193 1.00 96.88 138 LYS A C 1
ATOM 1119 O O . LYS A 1 138 ? -16.224 5.044 14.356 1.00 96.88 138 LYS A O 1
ATOM 1124 N N . ILE A 1 139 ? -14.960 3.399 15.201 1.00 97.38 139 ILE A N 1
ATOM 1125 C CA . ILE A 1 139 ? -13.849 3.603 14.266 1.00 97.38 139 ILE A CA 1
ATOM 1126 C C . ILE A 1 139 ? -13.273 2.284 13.767 1.00 97.38 139 ILE A C 1
ATOM 1128 O O . ILE A 1 139 ? -13.404 1.233 14.394 1.00 97.38 139 ILE A O 1
ATOM 1132 N N . THR A 1 140 ? -12.583 2.354 12.635 1.00 97.69 140 THR A N 1
ATOM 1133 C CA . THR A 1 140 ? -11.767 1.262 12.111 1.00 97.69 140 THR A CA 1
ATOM 1134 C C . THR A 1 140 ? -10.304 1.682 12.087 1.00 97.69 140 THR A C 1
ATOM 1136 O O . THR A 1 140 ? -9.928 2.602 11.361 1.00 97.69 140 THR A O 1
ATOM 1139 N N . ALA A 1 141 ? -9.469 0.991 12.862 1.00 97.00 141 ALA A N 1
ATOM 1140 C CA . ALA A 1 141 ? -8.024 1.186 12.885 1.00 97.00 141 ALA A CA 1
ATOM 1141 C C . ALA A 1 141 ? -7.338 0.212 11.918 1.00 97.00 141 ALA A C 1
ATOM 1143 O O . ALA A 1 141 ? -7.579 -0.992 11.965 1.00 97.00 141 ALA A O 1
ATOM 1144 N N . SER A 1 142 ? -6.475 0.716 11.041 1.00 97.00 142 SER A N 1
ATOM 1145 C CA . SER A 1 142 ? -5.591 -0.106 10.212 1.00 97.00 142 SER A CA 1
ATOM 1146 C C . SER A 1 142 ? -4.264 -0.285 10.940 1.00 97.00 142 SER A C 1
ATOM 1148 O O . SER A 1 142 ? -3.549 0.691 11.169 1.00 97.00 142 SER A O 1
ATOM 1150 N N . VAL A 1 143 ? -3.957 -1.526 11.310 1.00 96.56 143 VAL A N 1
ATOM 1151 C CA . VAL A 1 143 ? -2.768 -1.892 12.083 1.00 96.56 143 VAL A CA 1
ATOM 1152 C C . VAL A 1 143 ? -1.784 -2.615 11.177 1.00 96.56 143 VAL A C 1
ATOM 1154 O O . VAL A 1 143 ? -2.121 -3.642 10.588 1.00 96.56 143 VAL A O 1
ATOM 1157 N N . TRP A 1 144 ? -0.574 -2.083 11.063 1.00 96.62 144 TRP A N 1
ATOM 1158 C CA . TRP A 1 144 ? 0.529 -2.685 10.333 1.00 96.62 144 TRP A CA 1
ATOM 1159 C C . TRP A 1 144 ? 1.330 -3.624 11.239 1.00 96.62 144 TRP A C 1
ATOM 1161 O O . TRP A 1 144 ? 1.752 -3.244 12.333 1.00 96.62 144 TRP A O 1
ATOM 1171 N N . MET A 1 145 ? 1.517 -4.861 10.775 1.00 94.38 145 MET A N 1
ATOM 1172 C CA . MET A 1 145 ? 2.299 -5.930 11.408 1.00 94.38 145 MET A CA 1
ATOM 1173 C C . MET A 1 145 ? 1.987 -6.142 12.895 1.00 94.38 145 MET A C 1
ATOM 1175 O O . MET A 1 145 ? 2.883 -6.465 13.671 1.00 94.38 145 MET A O 1
ATOM 1179 N N . ASP A 1 146 ? 0.728 -5.935 13.296 1.00 94.62 146 ASP A N 1
ATOM 1180 C CA . ASP A 1 146 ? 0.275 -6.0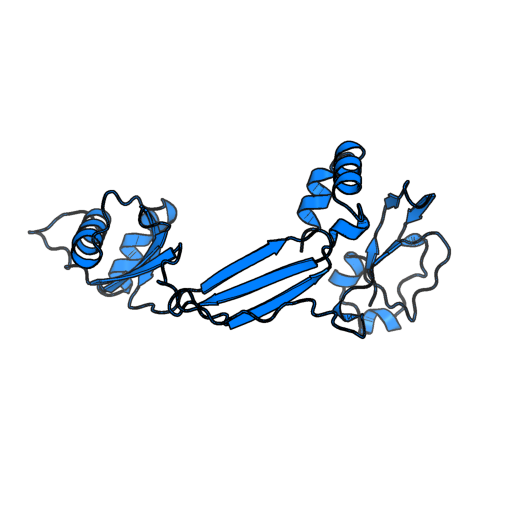16 14.690 1.00 94.62 146 ASP A CA 1
ATOM 1181 C C . ASP A 1 146 ? 1.082 -5.118 15.660 1.00 94.62 146 ASP A C 1
ATOM 1183 O O . ASP A 1 146 ? 1.162 -5.395 16.856 1.00 94.62 146 ASP A O 1
ATOM 1187 N N . ARG A 1 147 ? 1.687 -4.036 15.142 1.00 95.31 147 ARG A N 1
ATOM 1188 C CA . ARG A 1 147 ? 2.602 -3.146 15.876 1.00 95.31 147 ARG A CA 1
ATOM 1189 C C . ARG A 1 147 ? 2.238 -1.676 15.792 1.00 95.31 147 ARG A C 1
ATOM 1191 O O . ARG A 1 147 ? 2.352 -0.992 16.797 1.00 95.31 147 ARG A O 1
ATOM 1198 N N . GLU A 1 148 ? 1.818 -1.185 14.633 1.00 97.50 148 GLU A N 1
ATOM 1199 C CA . GLU A 1 148 ? 1.642 0.255 14.426 1.00 97.50 148 GLU A CA 1
ATOM 1200 C C . GLU A 1 148 ? 0.277 0.578 13.830 1.00 97.50 148 GLU A C 1
ATOM 1202 O O . GLU A 1 148 ? -0.135 -0.011 12.832 1.00 97.50 148 GLU A O 1
ATOM 1207 N N . VAL A 1 149 ? -0.431 1.538 14.419 1.00 97.62 149 VAL A N 1
ATOM 1208 C CA . VAL A 1 149 ? -1.651 2.096 13.837 1.00 97.62 149 VAL A CA 1
ATOM 1209 C C . VAL A 1 149 ? -1.262 3.126 12.778 1.00 97.62 149 VAL A C 1
ATOM 1211 O O . VAL A 1 149 ? -0.815 4.223 13.103 1.00 97.62 149 VAL A O 1
ATOM 1214 N N . ILE A 1 150 ? -1.466 2.767 11.510 1.00 97.38 150 ILE A N 1
ATOM 1215 C CA . ILE A 1 150 ? -1.078 3.574 10.338 1.00 97.38 150 ILE A CA 1
ATOM 1216 C C . ILE A 1 150 ? -2.248 4.346 9.717 1.00 97.38 150 ILE A C 1
ATOM 1218 O O . ILE A 1 150 ? -2.052 5.180 8.837 1.00 97.38 150 ILE A O 1
ATOM 1222 N N . LYS A 1 151 ? -3.485 4.063 10.142 1.00 96.94 151 LYS A N 1
ATOM 1223 C CA . LYS A 1 151 ? -4.679 4.809 9.725 1.00 96.94 151 LYS A CA 1
ATOM 1224 C C . LYS A 1 151 ? -5.827 4.585 10.699 1.00 96.94 151 LYS A C 1
ATOM 1226 O O . LYS A 1 151 ? -6.036 3.457 11.141 1.00 96.94 151 LYS A O 1
ATOM 1231 N N . VAL A 1 152 ? -6.627 5.616 10.951 1.00 97.25 152 VAL A N 1
ATOM 1232 C CA . VAL A 1 152 ? -7.912 5.500 11.651 1.00 97.25 152 VAL A CA 1
ATOM 1233 C C . VAL A 1 152 ? -9.002 6.126 10.791 1.00 97.25 152 VAL A C 1
ATOM 1235 O O . VAL A 1 152 ? -8.843 7.228 10.274 1.00 97.25 152 VAL A O 1
ATOM 1238 N N . GLU A 1 153 ? -10.098 5.398 10.597 1.00 97.06 153 GLU A N 1
ATOM 1239 C CA . GLU A 1 153 ? -11.234 5.823 9.780 1.00 97.06 153 GLU A CA 1
ATOM 1240 C C . GLU A 1 153 ? -12.517 5.845 10.631 1.00 97.06 153 GLU A C 1
ATOM 1242 O O . GLU A 1 153 ? -12.734 4.910 11.406 1.00 97.06 153 GLU A O 1
ATOM 1247 N N . PRO A 1 154 ? -13.390 6.860 10.488 1.00 97.25 154 PRO A N 1
ATOM 1248 C CA . PRO A 1 154 ? -14.678 6.888 11.174 1.00 97.25 154 PRO A CA 1
ATOM 1249 C C . PRO A 1 154 ? -15.612 5.780 10.667 1.00 97.25 154 PRO A C 1
ATOM 1251 O O . PRO A 1 154 ? -15.735 5.542 9.458 1.00 97.25 154 PRO A O 1
ATOM 1254 N N . GLY A 1 155 ? -16.317 5.143 11.599 1.00 95.75 155 GLY A N 1
ATOM 1255 C CA . GLY A 1 155 ? -17.272 4.068 11.356 1.00 95.75 155 GLY A CA 1
ATOM 1256 C C . GLY A 1 155 ? -16.630 2.727 10.991 1.00 95.75 155 GLY A C 1
ATOM 1257 O O . GLY A 1 155 ? -15.429 2.501 11.149 1.00 95.75 155 GLY A O 1
ATOM 1258 N N . PHE A 1 156 ? -17.464 1.812 10.495 1.00 95.25 156 PHE A N 1
ATOM 1259 C CA . PHE A 1 156 ? -17.030 0.499 10.023 1.00 95.25 156 PHE A CA 1
ATOM 1260 C C . PHE A 1 156 ? -16.470 0.576 8.595 1.00 95.25 156 PHE A C 1
ATOM 1262 O O . PHE A 1 156 ? -17.089 1.143 7.683 1.00 95.25 156 PHE A O 1
ATOM 1269 N N . ARG A 1 157 ? -15.282 -0.002 8.400 1.00 93.56 157 ARG A N 1
ATOM 1270 C CA . ARG A 1 157 ? -14.604 -0.126 7.106 1.00 93.56 157 ARG A CA 1
ATOM 1271 C C . ARG A 1 157 ? -14.077 -1.541 6.944 1.00 93.56 157 ARG A C 1
ATOM 1273 O O . ARG A 1 157 ? -12.992 -1.868 7.401 1.00 93.56 157 ARG A O 1
ATOM 1280 N N . GLU A 1 158 ? -14.847 -2.362 6.250 1.00 86.50 158 GLU A N 1
ATOM 1281 C CA . GLU A 1 158 ? -14.514 -3.770 6.049 1.00 86.50 158 GLU A CA 1
ATOM 1282 C C . GLU A 1 158 ? -13.310 -3.948 5.120 1.00 86.50 158 GLU A C 1
ATOM 1284 O O . GLU A 1 158 ? -12.317 -4.569 5.482 1.00 86.50 158 GLU A O 1
ATOM 1289 N N . ARG A 1 159 ? -13.374 -3.356 3.924 1.00 88.88 159 ARG A N 1
ATOM 1290 C CA . ARG A 1 159 ? -12.441 -3.676 2.842 1.00 88.88 159 ARG A CA 1
ATOM 1291 C C . ARG A 1 159 ? -11.070 -3.039 3.036 1.00 88.88 159 ARG A C 1
ATOM 1293 O O . ARG A 1 159 ? -10.947 -1.846 3.341 1.00 88.88 159 ARG A O 1
ATOM 1300 N N . GLY A 1 160 ? -10.042 -3.842 2.787 1.00 91.00 160 GLY A N 1
ATOM 1301 C CA . GLY A 1 160 ? -8.648 -3.435 2.680 1.00 91.00 160 GLY A CA 1
ATOM 1302 C C . GLY A 1 160 ? -8.027 -4.096 1.457 1.00 91.00 160 GLY A C 1
ATOM 1303 O O . GLY A 1 160 ? -8.281 -5.267 1.196 1.00 91.00 160 GLY A O 1
ATOM 1304 N N . TYR A 1 161 ? -7.221 -3.345 0.714 1.00 94.38 161 TYR A N 1
ATOM 1305 C CA . TYR A 1 161 ? -6.528 -3.844 -0.466 1.00 94.38 161 TYR A CA 1
ATOM 1306 C C . TYR A 1 161 ? -5.021 -3.693 -0.287 1.00 94.38 161 TYR A C 1
ATOM 1308 O O . TYR A 1 161 ? -4.557 -2.746 0.349 1.00 94.38 161 TYR A O 1
ATOM 1316 N N . GLY A 1 162 ? -4.272 -4.629 -0.853 1.00 94.19 162 GLY A N 1
ATOM 1317 C CA . GLY A 1 162 ? -2.821 -4.580 -0.969 1.00 94.19 162 GLY A CA 1
ATOM 1318 C C . GLY A 1 162 ? -2.411 -4.874 -2.403 1.00 94.19 162 GLY A C 1
ATOM 1319 O O . GLY A 1 162 ? -3.191 -5.431 -3.172 1.00 94.19 162 GLY A O 1
ATOM 1320 N N . VAL A 1 163 ? -1.190 -4.506 -2.770 1.00 95.06 163 VAL A N 1
ATOM 1321 C CA . VAL A 1 163 ? -0.628 -4.835 -4.081 1.00 95.06 163 VAL A CA 1
ATOM 1322 C C . VAL A 1 163 ? 0.625 -5.668 -3.866 1.00 95.06 163 VAL A C 1
ATOM 1324 O O . VAL A 1 163 ? 1.519 -5.256 -3.129 1.00 95.06 163 VAL A O 1
ATOM 1327 N N . ALA A 1 164 ? 0.683 -6.839 -4.494 1.00 92.94 164 ALA A N 1
ATOM 1328 C CA . ALA A 1 164 ? 1.916 -7.603 -4.621 1.00 92.94 164 ALA A CA 1
ATOM 1329 C C . ALA A 1 164 ? 2.563 -7.255 -5.964 1.00 92.94 164 ALA A C 1
ATOM 1331 O O . ALA A 1 164 ? 1.900 -7.344 -6.994 1.00 92.94 164 ALA A O 1
ATOM 1332 N N . VAL A 1 165 ? 3.833 -6.851 -5.951 1.00 93.44 165 VAL A N 1
ATOM 1333 C CA . VAL A 1 165 ? 4.580 -6.479 -7.160 1.00 93.44 165 VAL A CA 1
ATOM 1334 C C . VAL A 1 165 ? 5.752 -7.440 -7.334 1.00 93.44 165 VAL A C 1
ATOM 1336 O O . VAL A 1 165 ? 6.571 -7.584 -6.428 1.00 93.44 165 VAL A O 1
ATOM 1339 N N . ASP A 1 166 ? 5.819 -8.092 -8.490 1.00 92.75 166 ASP A N 1
ATOM 1340 C CA . ASP A 1 166 ? 6.928 -8.938 -8.926 1.00 92.75 166 ASP A CA 1
ATOM 1341 C C . ASP A 1 166 ? 7.741 -8.182 -9.979 1.00 92.75 166 ASP A C 1
ATOM 1343 O O . ASP A 1 166 ? 7.246 -7.895 -11.070 1.00 92.75 166 ASP A O 1
ATOM 1347 N N . ILE A 1 167 ? 8.975 -7.814 -9.632 1.00 92.00 167 ILE A N 1
ATOM 1348 C CA . ILE A 1 167 ? 9.868 -7.031 -10.491 1.00 92.00 167 ILE A CA 1
ATOM 1349 C C . ILE A 1 167 ? 10.890 -7.985 -11.110 1.00 92.00 167 ILE A C 1
ATOM 1351 O O . ILE A 1 167 ? 11.983 -8.193 -10.579 1.00 92.00 167 ILE A O 1
ATOM 1355 N N . GLY A 1 168 ? 10.539 -8.553 -12.259 1.00 89.88 168 GLY A N 1
ATOM 1356 C CA . GLY A 1 168 ? 11.461 -9.319 -13.086 1.00 89.88 168 GLY A CA 1
ATOM 1357 C C . GLY A 1 168 ? 12.369 -8.421 -13.927 1.00 89.88 168 GLY A C 1
ATOM 1358 O O . GLY A 1 168 ? 12.128 -7.225 -14.115 1.00 89.88 168 GLY A O 1
ATOM 1359 N N . THR A 1 169 ? 13.423 -9.003 -14.502 1.00 86.31 169 THR A N 1
ATOM 1360 C CA . THR A 1 169 ? 14.313 -8.283 -15.427 1.00 86.31 169 THR A CA 1
ATOM 1361 C C . THR A 1 169 ? 13.569 -7.828 -16.680 1.00 86.31 169 THR A C 1
ATOM 1363 O O . THR A 1 169 ? 13.754 -6.695 -17.109 1.00 86.31 169 THR A O 1
ATOM 1366 N N . THR A 1 170 ? 12.698 -8.665 -17.244 1.00 83.62 170 THR A N 1
ATOM 1367 C CA . THR A 1 170 ? 11.965 -8.365 -18.488 1.00 83.62 170 THR A CA 1
ATOM 1368 C C . THR A 1 170 ? 10.538 -7.886 -18.249 1.00 83.62 170 THR A C 1
ATOM 1370 O O . THR A 1 170 ? 10.020 -7.114 -19.052 1.00 83.62 170 THR A O 1
ATOM 1373 N N . THR A 1 171 ? 9.907 -8.301 -17.153 1.00 86.81 171 THR A N 1
ATOM 1374 C CA . THR A 1 171 ? 8.479 -8.078 -16.894 1.00 86.81 171 THR A CA 1
ATOM 1375 C C . THR A 1 171 ? 8.281 -7.659 -15.446 1.00 86.81 171 THR A C 1
ATOM 1377 O O . THR A 1 171 ? 8.864 -8.267 -14.552 1.00 86.81 171 THR A O 1
ATOM 1380 N N . VAL A 1 172 ? 7.452 -6.645 -15.228 1.00 90.69 172 VAL A N 1
ATOM 1381 C CA . VAL A 1 172 ? 6.916 -6.265 -13.921 1.00 90.69 172 VAL A CA 1
ATOM 1382 C C . VAL A 1 172 ? 5.452 -6.692 -13.887 1.00 90.69 172 VAL A C 1
ATOM 1384 O O . VAL A 1 172 ? 4.704 -6.401 -14.819 1.00 90.69 172 VAL A O 1
ATOM 1387 N N . ALA A 1 173 ? 5.037 -7.405 -12.845 1.00 90.12 173 ALA A N 1
ATOM 1388 C CA . ALA A 1 173 ? 3.651 -7.819 -12.652 1.00 90.12 173 ALA A CA 1
ATOM 1389 C C . ALA A 1 173 ? 3.119 -7.299 -11.317 1.00 90.12 173 ALA A C 1
ATOM 1391 O O . ALA A 1 173 ? 3.803 -7.376 -10.299 1.00 90.12 173 ALA A O 1
ATOM 1392 N N . ALA A 1 174 ? 1.886 -6.801 -11.313 1.00 92.75 174 ALA A N 1
ATOM 1393 C CA . ALA A 1 174 ? 1.198 -6.317 -10.128 1.00 92.75 174 ALA A CA 1
ATOM 1394 C C . ALA A 1 174 ? -0.113 -7.084 -9.923 1.00 92.75 174 ALA A C 1
ATOM 1396 O O . ALA A 1 174 ? -0.919 -7.248 -10.841 1.00 92.75 174 ALA A O 1
ATOM 1397 N N . TYR A 1 175 ? -0.342 -7.523 -8.690 1.00 93.19 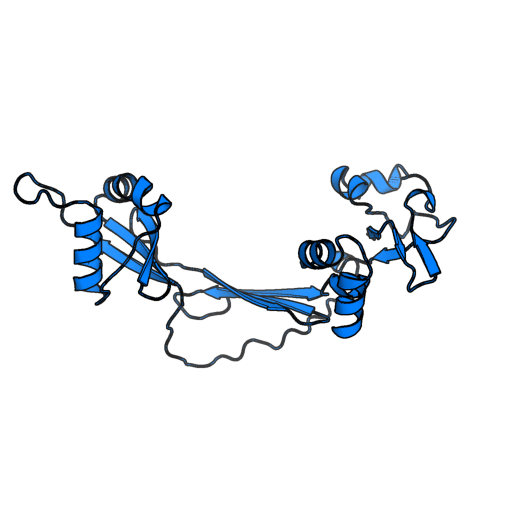175 TYR A N 1
ATOM 1398 C CA . TYR A 1 175 ? -1.536 -8.246 -8.271 1.00 93.19 175 TYR A CA 1
ATOM 1399 C C . TYR A 1 175 ? -2.243 -7.424 -7.199 1.00 93.19 175 TYR A C 1
ATOM 1401 O O . TYR A 1 175 ? -1.715 -7.247 -6.100 1.00 93.19 175 TYR A O 1
ATOM 1409 N N . LEU A 1 176 ? -3.432 -6.913 -7.514 1.00 95.00 176 LEU A N 1
ATOM 1410 C CA . LEU A 1 176 ? -4.290 -6.261 -6.533 1.00 95.00 176 LEU A CA 1
ATOM 1411 C C . LEU A 1 176 ? -4.987 -7.347 -5.716 1.00 95.00 176 LEU A C 1
ATOM 1413 O O . LEU A 1 176 ? -5.772 -8.120 -6.261 1.00 95.00 176 LEU A O 1
ATOM 1417 N N . CYS A 1 177 ? -4.719 -7.389 -4.420 1.00 92.50 177 CYS A N 1
ATOM 1418 C CA . CYS A 1 177 ? -5.229 -8.394 -3.500 1.00 92.50 177 CYS A CA 1
ATOM 1419 C C . CYS A 1 177 ? -6.205 -7.763 -2.508 1.00 92.50 177 CYS A C 1
ATOM 1421 O O . CYS A 1 177 ? -5.927 -6.718 -1.921 1.00 92.50 177 CYS A O 1
ATOM 1423 N N . ASP A 1 178 ? -7.330 -8.425 -2.280 1.00 92.75 178 ASP A N 1
ATOM 1424 C CA . ASP A 1 178 ? -8.222 -8.129 -1.170 1.00 92.75 178 ASP A CA 1
ATOM 1425 C C . ASP A 1 178 ? -7.644 -8.755 0.106 1.00 92.75 178 ASP A C 1
ATOM 1427 O O . ASP A 1 178 ? -7.516 -9.973 0.222 1.00 92.75 178 ASP A O 1
ATOM 1431 N N . LEU A 1 179 ? -7.273 -7.916 1.072 1.00 92.12 179 LEU A N 1
ATOM 1432 C CA . LEU A 1 179 ? -6.652 -8.342 2.328 1.00 92.12 179 LEU A CA 1
ATOM 1433 C C . LEU A 1 179 ? -7.653 -8.949 3.318 1.00 92.12 179 LEU A C 1
ATOM 1435 O O . LEU A 1 179 ? -7.229 -9.522 4.317 1.00 92.12 179 LEU A O 1
ATOM 1439 N N . THR A 1 180 ? -8.957 -8.822 3.060 1.00 89.00 180 THR A N 1
ATOM 1440 C CA . THR A 1 180 ? -10.019 -9.407 3.896 1.00 89.00 180 THR A CA 1
ATOM 1441 C C . THR A 1 180 ? -10.332 -10.843 3.501 1.00 89.00 180 THR A C 1
ATOM 1443 O O . THR A 1 180 ? -10.635 -11.663 4.362 1.00 89.00 180 THR A O 1
ATOM 1446 N N . THR A 1 181 ? -10.218 -11.160 2.209 1.00 87.69 181 THR A N 1
ATOM 1447 C CA . THR A 1 181 ? -10.524 -12.493 1.667 1.00 87.69 181 THR A CA 1
ATOM 1448 C C . THR A 1 181 ? -9.284 -13.262 1.214 1.00 87.69 181 THR A C 1
ATOM 1450 O O . THR A 1 181 ? -9.350 -14.475 1.033 1.00 87.69 181 THR A O 1
ATOM 1453 N N . GLY A 1 182 ? -8.156 -12.578 1.004 1.00 87.25 182 GLY A N 1
ATOM 1454 C CA . GLY A 1 182 ? -6.949 -13.139 0.392 1.00 87.25 182 GLY A CA 1
ATOM 1455 C C . GLY A 1 182 ? -7.054 -13.318 -1.126 1.00 87.25 182 GLY A C 1
ATOM 1456 O O . GLY A 1 182 ? -6.138 -13.864 -1.742 1.00 87.25 182 GLY A O 1
ATOM 1457 N N . GLY A 1 183 ? -8.163 -12.894 -1.739 1.00 88.50 183 GLY A N 1
ATOM 1458 C CA . GLY A 1 183 ? -8.409 -13.046 -3.169 1.00 88.50 183 GLY A CA 1
ATOM 1459 C C . GLY A 1 183 ? -7.643 -12.035 -4.020 1.00 88.50 183 GLY A C 1
ATOM 1460 O O . GLY A 1 183 ? -7.460 -10.885 -3.627 1.00 88.50 183 GLY A O 1
ATOM 1461 N N . VAL A 1 184 ? -7.243 -12.443 -5.226 1.00 90.69 184 VAL A N 1
ATOM 1462 C CA . VAL A 1 184 ? -6.727 -11.523 -6.251 1.00 90.69 184 VAL A CA 1
ATOM 1463 C C . VAL A 1 184 ? -7.911 -10.895 -6.985 1.00 90.69 184 VAL A C 1
ATOM 1465 O O . VAL A 1 184 ? -8.740 -11.602 -7.556 1.00 90.69 184 VAL A O 1
ATOM 1468 N N . VAL A 1 185 ? -7.988 -9.568 -6.949 1.00 92.81 185 VAL A N 1
ATOM 1469 C CA . VAL A 1 185 ? -9.033 -8.739 -7.565 1.00 92.81 185 VAL A CA 1
ATOM 1470 C C . VAL A 1 185 ? -8.682 -8.405 -9.011 1.00 92.81 185 VAL A C 1
ATOM 1472 O O . VAL A 1 185 ? -9.545 -8.453 -9.882 1.00 92.81 185 VAL A O 1
ATOM 1475 N N . ALA A 1 186 ? -7.419 -8.061 -9.265 1.00 90.25 186 ALA A N 1
ATOM 1476 C CA . ALA A 1 186 ? -6.925 -7.710 -10.590 1.00 90.25 186 ALA A CA 1
ATOM 1477 C C . ALA A 1 186 ? -5.456 -8.111 -10.741 1.00 90.25 186 ALA A C 1
ATOM 1479 O O . ALA A 1 186 ? -4.712 -8.211 -9.761 1.00 90.25 186 ALA A O 1
ATOM 1480 N N . THR A 1 187 ? -5.039 -8.345 -11.978 1.00 90.12 187 THR A N 1
ATOM 1481 C CA . THR A 1 187 ? -3.651 -8.633 -12.334 1.00 90.12 187 THR A CA 1
ATOM 1482 C C . THR A 1 187 ? -3.318 -7.863 -13.593 1.00 90.12 187 THR A C 1
ATOM 1484 O O . THR A 1 187 ? -4.026 -7.991 -14.588 1.00 90.12 187 THR A O 1
ATOM 1487 N N . GLU A 1 188 ? -2.244 -7.090 -13.537 1.00 89.06 188 GLU A N 1
ATOM 1488 C CA . GLU A 1 188 ? -1.692 -6.372 -14.681 1.00 89.06 188 GLU A CA 1
ATOM 1489 C C . GLU A 1 188 ? -0.191 -6.648 -14.758 1.00 89.06 188 GLU A C 1
ATOM 1491 O O . GLU A 1 188 ? 0.466 -6.908 -13.747 1.00 89.06 188 GLU A O 1
ATOM 1496 N N . SER A 1 189 ? 0.358 -6.610 -15.965 1.00 87.88 189 SER A N 1
ATOM 1497 C CA . SER A 1 189 ? 1.789 -6.785 -16.197 1.00 87.88 189 SER A CA 1
ATOM 1498 C C . SER A 1 189 ? 2.248 -5.878 -17.314 1.00 87.88 189 SER A C 1
ATOM 1500 O O . SER A 1 189 ? 1.521 -5.724 -18.292 1.00 87.88 189 SER A O 1
ATOM 1502 N N . ALA A 1 190 ? 3.469 -5.377 -17.192 1.00 86.06 190 ALA A N 1
ATOM 1503 C CA . ALA A 1 190 ? 4.123 -4.583 -18.212 1.00 86.06 190 ALA A CA 1
ATOM 1504 C C . ALA A 1 190 ? 5.571 -5.039 -18.409 1.00 86.06 190 ALA A C 1
ATOM 1506 O O . ALA A 1 190 ? 6.205 -5.621 -17.523 1.00 86.06 190 ALA A O 1
ATOM 1507 N N . MET A 1 191 ? 6.127 -4.765 -19.583 1.00 85.00 191 MET A N 1
ATOM 1508 C CA . MET A 1 191 ? 7.556 -4.891 -19.828 1.00 85.00 191 MET A CA 1
ATOM 1509 C C . MET A 1 191 ? 8.335 -3.956 -18.896 1.00 85.00 191 MET A C 1
ATOM 1511 O O . MET A 1 191 ? 8.037 -2.769 -18.789 1.00 85.00 191 MET A O 1
ATOM 1515 N N . ASN A 1 192 ? 9.383 -4.482 -18.266 1.00 89.12 192 ASN A N 1
ATOM 1516 C CA . ASN A 1 192 ? 10.285 -3.686 -17.449 1.00 89.12 192 ASN A CA 1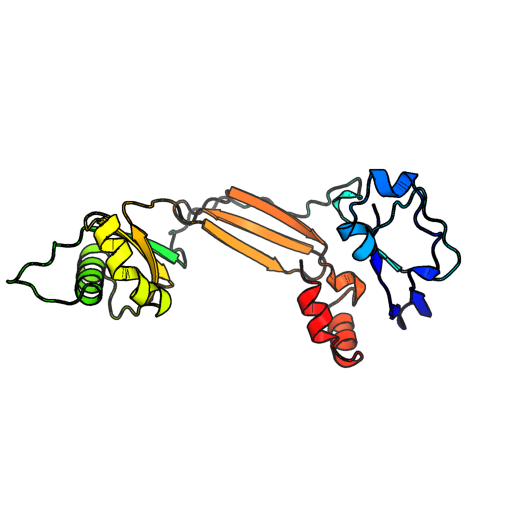
ATOM 1517 C C . ASN A 1 192 ? 11.043 -2.697 -18.349 1.00 89.12 192 ASN A C 1
ATOM 1519 O O . ASN A 1 192 ? 11.940 -3.081 -19.105 1.00 89.12 192 ASN A O 1
ATOM 1523 N N . SER A 1 193 ? 10.716 -1.411 -18.249 1.00 88.62 193 SER A N 1
ATOM 1524 C CA . SER A 1 193 ? 11.309 -0.358 -19.083 1.00 88.62 193 SER A CA 1
ATOM 1525 C C . SER A 1 193 ? 12.824 -0.200 -18.896 1.00 88.62 193 SER A C 1
ATOM 1527 O O . SER A 1 193 ? 13.488 0.394 -19.746 1.00 88.62 193 SER A O 1
ATOM 1529 N N . GLN A 1 194 ? 13.414 -0.781 -17.843 1.00 88.75 194 GLN A N 1
ATOM 1530 C CA . GLN A 1 194 ? 14.870 -0.836 -17.681 1.00 88.75 194 GLN A CA 1
ATOM 1531 C C . GLN A 1 194 ? 15.576 -1.640 -18.787 1.00 88.75 194 GLN A C 1
ATOM 1533 O O . GLN A 1 194 ? 16.790 -1.503 -18.940 1.00 88.75 194 GLN A O 1
ATOM 1538 N N . VAL A 1 195 ? 14.847 -2.436 -19.584 1.00 86.25 195 VAL A N 1
ATOM 1539 C CA . VAL A 1 195 ? 15.388 -3.148 -20.759 1.00 86.25 195 VAL A CA 1
ATOM 1540 C C . VAL A 1 195 ? 16.086 -2.195 -21.740 1.00 86.25 195 VAL A C 1
ATOM 1542 O O . VAL A 1 195 ? 17.090 -2.573 -22.341 1.00 86.25 195 VAL A O 1
ATOM 1545 N N . LEU A 1 196 ? 15.640 -0.936 -21.833 1.00 81.56 196 LEU A N 1
ATOM 1546 C CA . LEU A 1 196 ? 16.276 0.100 -22.662 1.00 81.56 196 LEU A CA 1
ATOM 1547 C C . LEU A 1 196 ? 17.730 0.401 -22.264 1.00 81.56 196 LEU A C 1
ATOM 1549 O O . LEU A 1 196 ? 18.532 0.826 -23.094 1.00 81.56 196 LEU A O 1
ATOM 1553 N N . TYR A 1 197 ? 18.073 0.164 -21.000 1.00 85.44 197 TYR A N 1
ATOM 1554 C CA . TYR A 1 197 ? 19.369 0.501 -20.412 1.00 85.44 197 TYR A CA 1
ATOM 1555 C C . TYR A 1 197 ? 20.214 -0.742 -20.093 1.00 85.44 197 TYR A C 1
ATOM 1557 O O . TYR A 1 197 ? 21.359 -0.619 -19.664 1.00 85.44 197 TYR A O 1
ATOM 1565 N N . GLY A 1 198 ? 19.666 -1.937 -20.326 1.00 84.06 198 GLY A N 1
ATOM 1566 C CA . GLY A 1 198 ? 20.342 -3.219 -20.163 1.00 84.06 198 GLY A CA 1
ATOM 1567 C C . GLY A 1 198 ? 19.355 -4.384 -20.245 1.00 84.06 198 GLY A C 1
ATOM 1568 O O . GLY A 1 198 ? 18.318 -4.386 -19.576 1.00 84.06 198 GLY A O 1
ATOM 1569 N N . GLU A 1 199 ? 19.675 -5.380 -21.069 1.00 78.69 199 GLU A N 1
ATOM 1570 C CA . GLU A 1 199 ? 18.837 -6.575 -21.265 1.00 78.69 199 GLU A CA 1
ATOM 1571 C C . GLU A 1 199 ? 18.886 -7.526 -20.065 1.00 78.69 199 GLU A C 1
ATOM 1573 O O . GLU A 1 199 ? 17.924 -8.245 -19.801 1.00 78.69 199 GLU A O 1
ATOM 1578 N N . ASP A 1 200 ? 19.975 -7.473 -19.301 1.00 86.94 200 ASP A N 1
ATOM 1579 C CA . ASP A 1 200 ? 20.210 -8.285 -18.114 1.00 86.94 200 ASP A CA 1
ATOM 1580 C C . ASP A 1 200 ? 20.659 -7.428 -16.919 1.00 86.94 200 ASP A C 1
ATOM 1582 O O . ASP A 1 200 ? 20.829 -6.209 -17.000 1.00 86.94 200 ASP A O 1
ATOM 1586 N N . VAL A 1 201 ? 20.845 -8.075 -15.771 1.00 90.25 201 VAL A N 1
ATOM 1587 C CA . VAL A 1 201 ? 21.246 -7.398 -14.532 1.00 90.25 201 VAL A CA 1
ATOM 1588 C C . VAL A 1 201 ? 22.643 -6.781 -14.649 1.00 90.25 201 VAL A C 1
ATOM 1590 O O . VAL A 1 201 ? 22.852 -5.658 -14.190 1.00 90.25 201 VAL A O 1
ATOM 1593 N N . MET A 1 202 ? 23.595 -7.475 -15.278 1.00 92.06 202 MET A N 1
ATOM 1594 C CA . MET A 1 202 ? 24.990 -7.027 -15.349 1.00 92.06 202 MET A CA 1
ATOM 1595 C C . MET A 1 202 ? 25.131 -5.764 -16.194 1.00 92.06 202 MET A C 1
ATOM 1597 O O . MET A 1 202 ? 25.752 -4.794 -15.762 1.00 92.06 202 MET A O 1
ATOM 1601 N N . SER A 1 203 ? 24.489 -5.737 -17.359 1.00 89.38 203 SER A N 1
ATOM 1602 C CA . SER A 1 203 ? 24.450 -4.571 -18.242 1.00 89.38 203 SER A CA 1
ATOM 1603 C C . SER A 1 203 ? 23.786 -3.360 -17.577 1.00 89.38 203 SER A C 1
ATOM 1605 O O . SER A 1 203 ? 24.284 -2.243 -17.727 1.00 89.38 203 SER A O 1
ATOM 1607 N N . ARG A 1 204 ? 22.740 -3.561 -16.759 1.00 91.12 204 ARG A N 1
ATOM 1608 C CA . ARG A 1 204 ? 22.123 -2.480 -15.962 1.00 91.12 204 ARG A CA 1
ATOM 1609 C C . ARG A 1 204 ? 23.043 -1.949 -14.868 1.00 91.12 204 ARG A C 1
ATOM 1611 O O . ARG A 1 204 ? 23.115 -0.736 -14.683 1.00 91.12 204 ARG A O 1
ATOM 1618 N N . ILE A 1 205 ? 23.769 -2.826 -14.170 1.00 93.38 205 ILE A N 1
ATOM 1619 C CA . ILE A 1 205 ? 24.779 -2.412 -13.182 1.00 93.38 205 ILE A CA 1
ATOM 1620 C C . ILE A 1 205 ? 25.858 -1.573 -13.874 1.00 93.38 205 ILE A C 1
ATOM 1622 O O . ILE A 1 205 ? 26.170 -0.472 -13.418 1.00 93.38 205 ILE A O 1
ATOM 1626 N N . SER A 1 206 ? 26.371 -2.039 -15.016 1.00 92.25 206 SER A N 1
ATOM 1627 C CA . SER A 1 206 ? 27.345 -1.282 -15.804 1.00 92.25 206 SER A CA 1
ATOM 1628 C C . SER A 1 206 ? 26.793 0.070 -16.259 1.00 92.25 206 SER A C 1
ATOM 1630 O O . SER A 1 206 ? 27.494 1.072 -16.137 1.00 92.25 206 SER A O 1
ATOM 1632 N N . TYR A 1 207 ? 25.537 0.141 -16.715 1.00 90.75 207 TYR A N 1
ATOM 1633 C CA . TYR A 1 207 ? 24.891 1.407 -17.074 1.00 90.75 207 TYR A CA 1
ATOM 1634 C C . TYR A 1 207 ? 24.810 2.369 -15.882 1.00 90.75 207 TYR A C 1
ATOM 1636 O O . TYR A 1 207 ? 25.149 3.548 -16.023 1.00 90.75 207 TYR A O 1
ATOM 1644 N N . ALA A 1 208 ? 24.405 1.873 -14.709 1.00 93.69 208 ALA A N 1
ATOM 1645 C CA . ALA A 1 208 ? 24.304 2.666 -13.488 1.00 93.69 208 ALA A CA 1
ATOM 1646 C C . ALA A 1 208 ? 25.657 3.255 -13.061 1.00 93.69 208 ALA A C 1
ATOM 1648 O O . ALA A 1 208 ? 25.704 4.396 -12.604 1.00 93.69 208 ALA A O 1
ATOM 1649 N N . MET A 1 209 ? 26.739 2.487 -13.231 1.00 92.81 209 MET A N 1
ATOM 1650 C CA . MET A 1 209 ? 28.105 2.899 -12.891 1.00 92.81 209 MET A CA 1
ATOM 1651 C C . MET A 1 209 ? 28.727 3.836 -13.935 1.00 92.81 209 MET A C 1
ATOM 1653 O O . MET A 1 209 ? 29.442 4.767 -13.577 1.00 92.81 209 MET A O 1
ATOM 1657 N N . ALA A 1 210 ? 28.478 3.591 -15.223 1.00 91.12 210 ALA A N 1
ATOM 1658 C CA . ALA A 1 210 ? 29.127 4.311 -16.319 1.00 91.12 210 ALA A CA 1
ATOM 1659 C C . ALA A 1 210 ? 28.496 5.680 -16.621 1.00 91.12 210 ALA A C 1
ATOM 1661 O O . ALA A 1 210 ? 29.129 6.515 -17.270 1.00 91.12 210 ALA A O 1
ATOM 1662 N N . ASN A 1 211 ? 27.258 5.919 -16.179 1.00 89.06 211 ASN A N 1
ATOM 1663 C CA . ASN A 1 211 ? 26.518 7.139 -16.485 1.00 89.06 211 ASN A CA 1
ATOM 1664 C C . ASN A 1 211 ? 26.271 7.967 -15.227 1.00 89.06 211 ASN A C 1
ATOM 1666 O O . ASN A 1 211 ? 25.755 7.480 -14.220 1.00 89.06 211 ASN A O 1
ATOM 1670 N N . LYS A 1 212 ? 26.556 9.269 -15.313 1.00 87.62 212 LYS A N 1
ATOM 1671 C CA . LYS A 1 212 ? 26.162 10.227 -14.278 1.00 87.62 212 LYS A CA 1
ATOM 1672 C C . LYS A 1 212 ? 24.633 10.198 -14.151 1.00 87.62 212 LYS A C 1
ATOM 1674 O O . LYS A 1 212 ? 23.939 10.440 -15.130 1.00 87.62 212 LYS A O 1
ATOM 1679 N N . ASN A 1 213 ? 24.127 9.904 -12.952 1.00 90.88 213 ASN A N 1
ATOM 1680 C CA . ASN A 1 213 ? 22.709 9.649 -12.641 1.00 90.88 213 ASN A CA 1
ATOM 1681 C C . ASN A 1 213 ? 22.123 8.316 -13.147 1.00 90.88 213 ASN A C 1
ATOM 1683 O O . ASN A 1 213 ? 20.917 8.128 -13.007 1.00 90.88 213 ASN A O 1
ATOM 1687 N N . GLY A 1 214 ? 22.922 7.370 -13.654 1.00 90.19 214 GLY A N 1
ATOM 1688 C CA . GLY A 1 214 ? 22.410 6.111 -14.215 1.00 90.19 214 GLY A CA 1
ATOM 1689 C C . GLY A 1 214 ? 21.511 5.321 -13.251 1.00 90.19 214 GLY A C 1
ATOM 1690 O O . GLY A 1 214 ? 20.463 4.827 -13.656 1.00 90.19 214 GLY A O 1
ATOM 1691 N N . LEU A 1 215 ? 21.852 5.289 -11.956 1.00 93.06 215 LEU A N 1
ATOM 1692 C CA . LEU A 1 215 ? 21.003 4.690 -10.916 1.00 93.06 215 LEU A CA 1
ATOM 1693 C C . LEU A 1 215 ? 19.640 5.391 -10.785 1.00 93.06 215 LEU A C 1
ATOM 1695 O O . LEU A 1 215 ? 18.607 4.730 -10.705 1.00 93.06 215 LEU A O 1
ATOM 1699 N N . LYS A 1 216 ? 19.633 6.729 -10.775 1.00 93.00 216 LYS A N 1
ATOM 1700 C CA . LYS A 1 216 ? 18.401 7.522 -10.681 1.00 93.00 216 LYS A CA 1
ATOM 1701 C C . LYS A 1 216 ? 17.527 7.301 -11.913 1.00 93.00 216 LYS A C 1
ATOM 1703 O O . LYS A 1 216 ? 16.329 7.099 -11.761 1.00 93.00 216 LYS A O 1
ATOM 1708 N N . THR A 1 217 ? 18.129 7.270 -13.102 1.00 90.31 217 THR A N 1
ATOM 1709 C CA . THR A 1 217 ? 17.432 6.956 -14.352 1.00 90.31 217 THR A CA 1
ATOM 1710 C C . THR A 1 217 ? 16.778 5.580 -14.277 1.00 90.31 217 THR A C 1
ATOM 1712 O O . THR A 1 217 ? 15.573 5.486 -14.467 1.00 90.31 217 THR A O 1
ATOM 1715 N N . LEU A 1 218 ? 17.523 4.530 -13.906 1.00 92.25 218 LEU A N 1
ATOM 1716 C CA . LEU A 1 218 ? 16.975 3.173 -13.770 1.00 92.25 218 LEU A CA 1
ATOM 1717 C C . LEU A 1 218 ? 15.826 3.084 -12.756 1.00 92.25 218 LEU A C 1
ATOM 1719 O O . LEU A 1 218 ? 14.889 2.317 -12.965 1.00 92.25 218 LEU A O 1
ATOM 1723 N N . ASN A 1 219 ? 15.887 3.849 -11.665 1.00 92.19 219 ASN A N 1
ATOM 1724 C CA . ASN A 1 219 ? 14.813 3.897 -10.676 1.00 92.19 219 ASN A CA 1
ATOM 1725 C C . ASN A 1 219 ? 13.563 4.623 -11.204 1.00 92.19 219 ASN A C 1
ATOM 1727 O O . ASN A 1 219 ? 12.458 4.143 -10.986 1.00 92.19 219 ASN A O 1
ATOM 1731 N N . GLN A 1 220 ? 13.730 5.736 -11.921 1.00 90.31 220 GLN A N 1
ATOM 1732 C CA . GLN A 1 220 ? 12.616 6.542 -12.437 1.00 90.31 220 GLN A CA 1
ATOM 1733 C C . GLN A 1 220 ? 11.892 5.908 -13.622 1.00 90.31 220 GLN A C 1
ATOM 1735 O O . GLN A 1 220 ? 10.711 6.169 -13.824 1.00 90.31 220 GLN A O 1
ATOM 1740 N N . VAL A 1 221 ? 12.599 5.109 -14.421 1.00 88.31 221 VAL A N 1
ATOM 1741 C CA . VAL A 1 221 ? 11.995 4.399 -15.555 1.00 88.31 221 VAL A CA 1
ATOM 1742 C C . VAL A 1 221 ? 11.318 3.102 -15.134 1.00 88.31 221 VAL A C 1
ATOM 1744 O O . VAL A 1 221 ? 10.662 2.490 -15.965 1.00 88.31 221 VAL A O 1
ATOM 1747 N N . LEU A 1 222 ?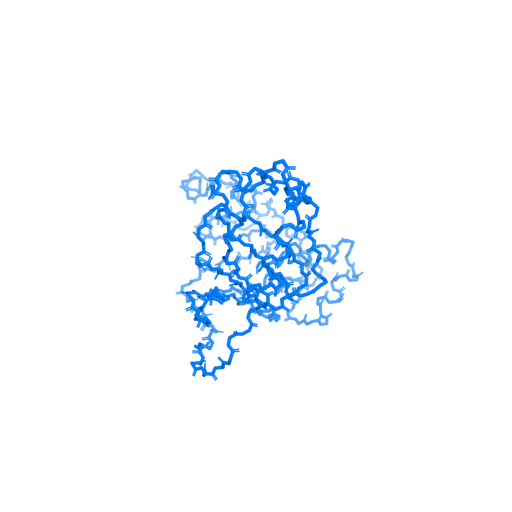 11.479 2.655 -13.884 1.00 83.56 222 LEU A N 1
ATOM 1748 C CA . LEU A 1 222 ? 10.731 1.509 -13.383 1.00 83.56 222 LEU A CA 1
ATOM 1749 C C . LEU A 1 222 ? 9.239 1.887 -13.343 1.00 83.56 222 LEU A C 1
ATOM 1751 O O . LEU A 1 222 ? 8.862 2.833 -12.653 1.00 83.56 222 LEU A O 1
ATOM 1755 N N . VAL A 1 223 ? 8.435 1.167 -14.126 1.00 62.22 223 VAL A N 1
ATOM 1756 C CA . VAL A 1 223 ? 6.978 1.322 -14.263 1.00 62.22 223 VAL A CA 1
ATOM 1757 C C . VAL A 1 223 ? 6.305 0.129 -13.610 1.00 62.22 223 VAL A C 1
ATOM 1759 O O . VAL A 1 223 ? 6.730 -1.005 -13.931 1.00 62.22 223 VAL A O 1
#

Radius of gyration: 25.77 Å; chains: 1; bounding box: 49×41×76 Å

Sequence (223 aa):
KVKIEEGSLKRYGIDSRREHLSPMEESEKKFITKHQGLDGYRLACVARIYGDVLVFVPEESRTAKQIVCKPATKRVFDLKPAVRKCYVELVPATLEDPAADWERLQAELTKRFGLRNLTIDYQVLLSLQEAIRRGDWKITASVWMDREVIKVEPGFRERGYGVAVDIGTTTVAAYLCDLTTGGVVATESAMNSQVLYGEDVMSRISYAMANKNGLKTLNQVLV

pLDDT: mean 86.95, std 10.57, range [44.16, 97.81]